Protein AF-A0A6N7B0T5-F1 (afdb_monomer)

Nearest PDB structures (foldseek):
  4tko-assembly1_B  TM=3.952E-01  e=5.473E-01  Aquifex aeolicus VF5
  5c22-assembly3_C  TM=3.853E-01  e=8.089E-01  Escherichia coli
  5c21-assembly1_B  TM=2.973E-01  e=5.707E+00  Escherichia coli

Foldseek 3Di:
DVVVVVVVVVVLVVVLVLLVLQLVVLVVVLVVVVVVVVVPNDPDPVNVVSVVSNVVSVVVSVVSVVVVVVVVVVVVVVVVVVVVVVVVVVVVVVVVLVVLVVVVPPDHDPPSVVVVVVVVVVVVVVVVVVVVVVVVVVVVVVVVVVVVVVVDDDDPADADKAADDDDDRSDDDDPPDDGIDGDHPDPPDPDDDDDDDPVCVVPDDPPDD

Structure (mmCIF, N/CA/C/O backbone):
data_AF-A0A6N7B0T5-F1
#
_entry.id   AF-A0A6N7B0T5-F1
#
loop_
_atom_site.group_PDB
_atom_site.id
_atom_site.type_symbol
_atom_site.label_atom_id
_atom_site.label_alt_id
_atom_site.label_comp_id
_atom_site.label_asym_id
_atom_site.label_entity_id
_atom_site.label_seq_id
_atom_site.pdbx_PDB_ins_code
_atom_site.Cartn_x
_atom_site.Cartn_y
_atom_site.Cartn_z
_atom_site.occupancy
_atom_site.B_iso_or_equiv
_atom_site.auth_seq_id
_atom_site.auth_comp_id
_atom_site.auth_asym_id
_atom_site.auth_atom_id
_atom_site.pdbx_PDB_model_num
ATOM 1 N N . MET A 1 1 ? -4.436 12.566 6.944 1.00 45.34 1 MET A N 1
ATOM 2 C CA . MET A 1 1 ? -3.833 11.440 7.696 1.00 45.34 1 MET A CA 1
ATOM 3 C C . MET A 1 1 ? -3.779 10.145 6.873 1.00 45.34 1 MET A C 1
ATOM 5 O O . MET A 1 1 ? -2.762 9.478 6.932 1.00 45.34 1 MET A O 1
ATOM 9 N N . GLN A 1 2 ? -4.793 9.800 6.057 1.00 36.19 2 GLN A N 1
ATOM 10 C CA . GLN A 1 2 ? -4.720 8.637 5.143 1.00 36.19 2 GLN A CA 1
ATOM 11 C C . GLN A 1 2 ? -3.816 8.841 3.904 1.00 36.19 2 GLN A C 1
ATOM 13 O O . GLN A 1 2 ? -3.281 7.868 3.384 1.00 36.19 2 GLN A O 1
ATOM 18 N N . GLU A 1 3 ? -3.593 10.083 3.459 1.00 32.06 3 GLU A N 1
ATOM 19 C CA . GLU A 1 3 ? -2.703 10.386 2.319 1.00 32.06 3 GLU A CA 1
ATOM 20 C C . GLU A 1 3 ? -1.204 10.177 2.609 1.00 32.06 3 GLU A C 1
ATOM 22 O O . GLU A 1 3 ? -0.455 9.840 1.693 1.00 32.06 3 GLU A O 1
ATOM 27 N N . ASP A 1 4 ? -0.758 10.312 3.863 1.00 36.19 4 ASP A N 1
ATOM 28 C CA . ASP A 1 4 ? 0.669 10.186 4.213 1.00 36.19 4 ASP A CA 1
ATOM 29 C C . ASP A 1 4 ? 1.146 8.728 4.259 1.00 36.19 4 ASP A C 1
ATOM 31 O O . ASP A 1 4 ? 2.251 8.415 3.817 1.00 36.19 4 ASP A O 1
ATOM 35 N N . LEU A 1 5 ? 0.297 7.805 4.721 1.00 39.44 5 LEU A N 1
ATOM 36 C CA . LEU A 1 5 ? 0.625 6.375 4.808 1.00 39.44 5 LEU A CA 1
ATOM 37 C C . LEU A 1 5 ? 0.735 5.717 3.419 1.00 39.44 5 LEU A C 1
ATOM 39 O O . LEU A 1 5 ? 1.617 4.889 3.192 1.00 39.44 5 LEU A O 1
ATOM 43 N N . ALA A 1 6 ? -0.113 6.125 2.468 1.00 38.44 6 ALA A N 1
ATOM 44 C CA . ALA A 1 6 ? -0.105 5.606 1.096 1.00 38.44 6 ALA A CA 1
ATOM 45 C C . ALA A 1 6 ? 1.101 6.103 0.277 1.00 38.44 6 ALA A C 1
ATOM 47 O O . ALA A 1 6 ? 1.656 5.353 -0.530 1.00 38.44 6 ALA A O 1
ATOM 48 N N . ARG A 1 7 ? 1.547 7.343 0.521 1.00 39.19 7 ARG A N 1
ATOM 49 C CA . ARG A 1 7 ? 2.770 7.899 -0.078 1.00 39.19 7 ARG A CA 1
ATOM 50 C C . ARG A 1 7 ? 4.036 7.289 0.516 1.00 39.19 7 ARG A C 1
ATOM 52 O O . ARG A 1 7 ? 5.008 7.101 -0.209 1.00 39.19 7 ARG A O 1
ATOM 59 N N . HIS A 1 8 ? 4.028 6.928 1.801 1.00 45.16 8 HIS A N 1
ATOM 60 C CA . HIS A 1 8 ? 5.175 6.264 2.421 1.00 45.16 8 HIS A CA 1
ATOM 61 C C . HIS A 1 8 ? 5.372 4.819 1.944 1.00 45.16 8 HIS A C 1
ATOM 63 O O . HIS A 1 8 ? 6.508 4.444 1.663 1.00 45.16 8 HIS A O 1
ATOM 69 N N . GLY A 1 9 ? 4.302 4.029 1.792 1.00 47.66 9 GLY A N 1
ATOM 70 C CA . GLY A 1 9 ? 4.405 2.634 1.334 1.00 47.66 9 GLY A CA 1
ATOM 71 C C . GLY A 1 9 ? 4.865 2.485 -0.122 1.00 47.66 9 GLY A C 1
ATOM 72 O O . GLY A 1 9 ? 5.678 1.617 -0.434 1.00 47.66 9 GLY A O 1
ATOM 73 N N . THR A 1 10 ? 4.405 3.367 -1.014 1.00 46.47 10 THR A N 1
ATOM 74 C CA . THR A 1 10 ? 4.822 3.374 -2.428 1.00 46.47 10 THR A CA 1
ATOM 75 C C . THR A 1 10 ? 6.251 3.893 -2.606 1.00 46.47 10 THR A C 1
ATOM 77 O O . THR A 1 10 ? 7.033 3.277 -3.330 1.00 46.47 10 THR A O 1
ATOM 80 N N . ASN A 1 11 ? 6.651 4.941 -1.875 1.00 49.91 11 ASN A N 1
ATOM 81 C CA . ASN A 1 11 ? 8.040 5.415 -1.886 1.00 49.91 11 ASN A CA 1
ATOM 82 C C . ASN A 1 11 ? 9.027 4.412 -1.260 1.00 49.91 11 ASN A C 1
ATOM 84 O O . ASN A 1 11 ? 10.166 4.329 -1.720 1.00 49.91 11 ASN A O 1
ATOM 88 N N . SER A 1 12 ? 8.627 3.629 -0.246 1.00 58.69 12 SER A N 1
ATOM 89 C CA . SER A 1 12 ? 9.527 2.639 0.370 1.00 58.69 12 SER A CA 1
ATOM 90 C C . SER A 1 12 ? 9.750 1.419 -0.530 1.00 58.69 12 SER A C 1
ATOM 92 O O . SER A 1 12 ? 10.875 0.932 -0.623 1.00 58.69 12 SER A O 1
ATOM 94 N N . ALA A 1 13 ? 8.717 0.951 -1.239 1.00 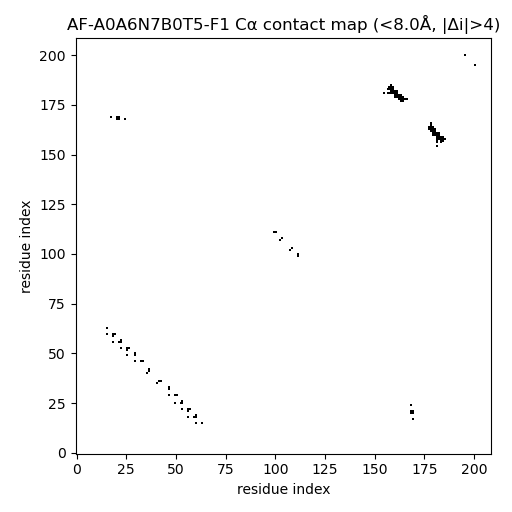58.94 13 ALA A N 1
ATOM 95 C CA . ALA A 1 13 ? 8.840 -0.162 -2.181 1.00 58.94 13 ALA A CA 1
ATOM 96 C C . ALA A 1 13 ? 9.725 0.200 -3.388 1.00 58.94 13 ALA A C 1
ATOM 98 O O . ALA A 1 13 ? 10.623 -0.564 -3.747 1.00 58.94 13 ALA A O 1
ATOM 99 N N . LEU A 1 14 ? 9.535 1.399 -3.953 1.00 59.00 14 LEU A N 1
ATOM 100 C CA . LEU A 1 14 ? 10.370 1.926 -5.037 1.00 59.00 14 LEU A CA 1
ATOM 101 C C . LEU A 1 14 ? 11.832 2.107 -4.592 1.00 59.00 14 LEU A C 1
ATOM 103 O O . LEU A 1 14 ? 12.750 1.728 -5.321 1.00 59.00 14 LEU A O 1
ATOM 107 N N . GLY A 1 15 ? 12.057 2.607 -3.371 1.00 66.75 15 GLY A N 1
ATOM 108 C CA . GLY A 1 15 ? 13.396 2.750 -2.789 1.00 66.75 15 GLY A CA 1
ATOM 109 C C . GLY A 1 15 ? 14.110 1.412 -2.570 1.00 66.75 15 GLY A C 1
ATOM 110 O O . GLY A 1 15 ? 15.276 1.259 -2.938 1.00 66.75 15 GLY A O 1
ATOM 111 N N . GLN A 1 16 ? 13.409 0.404 -2.044 1.00 71.44 16 GLN A N 1
ATOM 112 C CA . GLN A 1 16 ? 13.968 -0.935 -1.845 1.00 71.44 16 GLN A CA 1
ATOM 113 C C . GLN A 1 16 ? 14.309 -1.622 -3.173 1.00 71.44 16 GLN A C 1
ATOM 115 O O . GLN A 1 16 ? 15.364 -2.251 -3.297 1.00 71.44 16 GLN A O 1
ATOM 120 N N . GLN A 1 17 ? 13.433 -1.489 -4.171 1.00 74.56 17 GLN A N 1
ATOM 121 C CA . GLN A 1 17 ? 13.630 -2.068 -5.496 1.00 74.56 17 GLN A CA 1
ATOM 122 C C . GLN A 1 17 ? 14.826 -1.428 -6.217 1.00 74.56 17 GLN A C 1
ATOM 124 O O . GLN A 1 17 ? 15.618 -2.140 -6.837 1.00 74.56 17 GLN A O 1
ATOM 129 N N . ALA A 1 18 ? 15.002 -0.109 -6.095 1.00 71.50 18 ALA A N 1
ATOM 130 C CA . ALA A 1 18 ? 16.157 0.599 -6.643 1.00 71.50 18 ALA A CA 1
ATOM 131 C C . ALA A 1 18 ? 17.480 0.111 -6.021 1.00 71.50 18 ALA A C 1
ATOM 133 O O . ALA A 1 18 ? 18.426 -0.196 -6.750 1.00 71.50 18 ALA A O 1
ATOM 134 N N . LEU A 1 19 ? 17.534 -0.056 -4.692 1.00 73.31 19 LEU A N 1
ATOM 135 C CA . LEU A 1 19 ? 18.723 -0.591 -4.016 1.00 73.31 19 LEU A CA 1
ATOM 136 C C . LEU A 1 19 ? 19.023 -2.048 -4.399 1.00 73.31 19 LEU A C 1
ATOM 138 O O . LEU A 1 19 ? 20.186 -2.416 -4.565 1.00 73.31 19 LEU A O 1
ATOM 142 N N . GLN A 1 20 ? 17.997 -2.887 -4.560 1.00 74.69 20 GLN A N 1
ATOM 143 C CA . GLN A 1 20 ? 18.181 -4.275 -4.994 1.00 74.69 20 GLN A CA 1
ATOM 144 C C . GLN A 1 20 ? 18.708 -4.370 -6.427 1.00 74.69 20 GLN A C 1
ATOM 146 O O . GLN A 1 20 ? 19.640 -5.137 -6.668 1.00 74.69 20 GLN A O 1
ATOM 151 N N . LYS A 1 21 ? 18.170 -3.572 -7.358 1.00 76.62 21 LYS A N 1
ATOM 152 C CA . LYS A 1 21 ? 18.669 -3.512 -8.742 1.00 76.62 21 LYS A CA 1
ATOM 153 C C . LYS A 1 21 ? 20.121 -3.033 -8.796 1.00 76.62 21 LYS A C 1
ATOM 155 O O . LYS A 1 21 ? 20.931 -3.648 -9.481 1.00 76.62 21 LYS A O 1
ATOM 160 N N . SER A 1 22 ? 20.462 -2.006 -8.017 1.00 71.06 22 SER A N 1
ATOM 161 C CA . SER A 1 22 ? 21.832 -1.492 -7.887 1.00 71.06 22 SER A CA 1
ATOM 162 C C . SER A 1 22 ? 22.808 -2.574 -7.395 1.00 71.06 22 SER A C 1
ATOM 164 O O . SER A 1 22 ? 23.853 -2.807 -7.998 1.00 71.06 22 SER A O 1
ATOM 166 N N . LEU A 1 23 ? 22.432 -3.347 -6.369 1.00 73.06 23 LEU A N 1
ATOM 167 C CA . LEU A 1 23 ? 23.228 -4.485 -5.887 1.00 73.06 23 LEU A CA 1
ATOM 168 C C . LEU A 1 23 ? 23.402 -5.600 -6.918 1.00 73.06 23 LEU A C 1
ATOM 170 O O . LEU A 1 23 ? 24.450 -6.244 -6.972 1.00 73.06 23 LEU A O 1
ATOM 174 N N . GLN A 1 24 ? 22.357 -5.876 -7.689 1.00 77.12 24 GLN A N 1
ATOM 175 C CA . GLN A 1 24 ? 22.377 -6.918 -8.705 1.00 77.12 24 GLN A CA 1
ATOM 176 C C . GLN A 1 24 ? 23.301 -6.528 -9.864 1.00 77.12 24 GLN A C 1
ATOM 178 O O . GLN A 1 24 ? 24.123 -7.342 -10.282 1.00 77.12 24 GLN A O 1
ATOM 183 N N . TYR A 1 25 ? 23.228 -5.264 -10.286 1.00 75.00 25 TYR A N 1
ATOM 184 C CA . TYR A 1 25 ? 24.133 -4.656 -11.255 1.00 75.00 25 TYR A CA 1
ATOM 185 C C . TYR A 1 25 ? 25.593 -4.776 -10.803 1.00 75.00 25 TYR A C 1
ATOM 187 O O . TYR A 1 25 ? 26.378 -5.448 -11.474 1.00 75.00 25 TYR A O 1
ATOM 195 N N . TYR A 1 26 ? 25.931 -4.256 -9.614 1.00 72.62 26 TYR A N 1
ATOM 196 C CA . TYR A 1 26 ? 27.306 -4.296 -9.106 1.00 72.62 26 TYR A CA 1
ATOM 197 C C . TYR A 1 26 ? 27.843 -5.723 -8.936 1.00 72.62 26 TYR A C 1
ATOM 199 O O . TYR A 1 26 ? 29.003 -5.956 -9.250 1.00 72.62 26 TYR A O 1
ATOM 207 N N . ASN A 1 27 ? 27.038 -6.697 -8.485 1.00 74.56 27 ASN A N 1
ATOM 208 C CA . ASN A 1 27 ? 27.493 -8.097 -8.417 1.00 74.56 27 ASN A CA 1
ATOM 209 C C . ASN A 1 27 ? 27.810 -8.663 -9.814 1.00 74.56 27 ASN A C 1
ATOM 211 O O . ASN A 1 27 ? 28.820 -9.342 -9.974 1.00 74.56 27 ASN A O 1
ATOM 215 N N . SER A 1 28 ? 26.961 -8.398 -10.814 1.00 75.94 28 SER A N 1
ATOM 216 C CA . SER A 1 28 ? 27.156 -8.931 -12.171 1.00 75.94 28 SER A CA 1
ATOM 217 C C . SER A 1 28 ? 28.381 -8.331 -12.870 1.00 75.94 28 SER A C 1
ATOM 219 O O . SER A 1 28 ? 29.133 -9.043 -13.541 1.00 75.94 28 SER A O 1
ATOM 221 N N . GLU A 1 29 ? 28.622 -7.040 -12.643 1.00 74.25 29 GLU A N 1
ATOM 222 C CA . GLU A 1 29 ? 29.770 -6.301 -13.163 1.00 74.25 29 GLU A CA 1
ATOM 223 C C . GLU A 1 29 ? 31.073 -6.843 -12.554 1.00 74.25 29 GLU A C 1
ATOM 225 O O . GLU A 1 29 ? 32.062 -7.083 -13.245 1.00 74.25 29 GLU A O 1
ATOM 230 N N . LEU A 1 30 ? 31.049 -7.130 -11.251 1.00 70.44 30 LEU A N 1
ATOM 231 C CA . LEU A 1 30 ? 32.198 -7.631 -10.504 1.00 70.44 30 LEU A CA 1
ATOM 232 C C . LEU A 1 30 ? 32.541 -9.077 -10.879 1.00 70.44 30 LEU A C 1
ATOM 234 O O . LEU A 1 30 ? 33.716 -9.405 -11.041 1.00 70.44 30 LEU A O 1
ATOM 238 N N . ASP A 1 31 ? 31.535 -9.923 -11.104 1.00 78.38 31 ASP A N 1
ATOM 239 C CA . ASP A 1 31 ? 31.734 -11.273 -11.637 1.00 78.38 31 ASP A CA 1
ATOM 240 C C . ASP A 1 31 ? 32.309 -11.251 -13.059 1.00 78.38 31 ASP A C 1
ATOM 242 O O . ASP A 1 31 ? 33.161 -12.076 -13.396 1.00 78.38 31 ASP A O 1
ATOM 246 N N . SER A 1 32 ? 31.881 -10.303 -13.892 1.00 74.56 32 SER A N 1
ATOM 247 C CA . SER A 1 32 ? 32.402 -10.131 -15.254 1.00 74.56 32 SER A CA 1
ATOM 248 C C . SER A 1 32 ? 33.859 -9.656 -15.235 1.00 74.56 32 SER A C 1
ATOM 250 O O . SER A 1 32 ? 34.712 -10.222 -15.921 1.00 74.56 32 SER A O 1
ATOM 252 N N . MET A 1 33 ? 34.175 -8.689 -14.369 1.00 66.38 33 MET A N 1
ATOM 253 C CA . MET A 1 33 ? 35.527 -8.157 -14.179 1.00 66.38 33 MET A CA 1
ATOM 254 C C . MET A 1 33 ? 36.491 -9.172 -13.552 1.00 66.38 33 MET A C 1
ATOM 256 O O . MET A 1 33 ? 37.651 -9.244 -13.955 1.00 66.38 33 MET A O 1
ATOM 260 N N . ARG A 1 34 ? 36.028 -10.012 -12.615 1.00 71.19 34 ARG A N 1
ATOM 261 C CA . ARG A 1 34 ? 36.831 -11.110 -12.045 1.00 71.19 34 ARG A CA 1
ATOM 262 C C . ARG A 1 34 ? 37.187 -12.165 -13.090 1.00 71.19 34 ARG A C 1
ATOM 264 O O . ARG A 1 34 ? 38.337 -12.583 -13.151 1.00 71.19 34 ARG A O 1
ATOM 271 N N . ARG A 1 35 ? 36.243 -12.539 -13.962 1.00 71.62 35 ARG A N 1
ATOM 272 C CA . ARG A 1 35 ? 36.505 -13.484 -15.066 1.00 71.62 35 ARG A CA 1
ATOM 273 C C . ARG A 1 35 ? 37.525 -12.937 -16.065 1.00 71.62 35 ARG A C 1
ATOM 275 O O . ARG A 1 35 ? 38.367 -13.685 -16.546 1.00 71.62 35 ARG A O 1
ATOM 282 N N . LEU A 1 36 ? 37.471 -11.639 -16.368 1.00 63.44 36 LEU A N 1
ATOM 283 C CA . LEU A 1 36 ? 38.457 -10.963 -17.222 1.00 63.44 36 LEU A CA 1
ATOM 284 C C . LEU A 1 36 ? 39.849 -10.909 -16.572 1.00 63.44 36 LEU A C 1
ATOM 286 O O . LEU A 1 36 ? 40.862 -11.048 -17.257 1.00 63.44 36 LEU A O 1
ATOM 290 N N . HIS A 1 37 ? 39.899 -10.744 -15.250 1.00 62.94 37 HIS A N 1
ATOM 291 C CA . HIS A 1 37 ? 41.130 -10.735 -14.462 1.00 62.94 37 HIS A CA 1
ATOM 292 C C . HIS A 1 37 ? 41.799 -12.118 -14.388 1.00 62.94 37 HIS A C 1
ATOM 294 O O . HIS A 1 37 ? 42.998 -12.223 -14.648 1.00 62.94 37 HIS A O 1
ATOM 300 N N . GLU A 1 38 ? 41.023 -13.186 -14.172 1.00 62.12 38 GLU A N 1
ATOM 301 C CA . GLU A 1 38 ? 41.499 -14.583 -14.152 1.00 62.12 38 GLU A CA 1
ATOM 302 C C . GLU A 1 38 ? 42.188 -15.022 -15.462 1.00 62.12 38 GLU A C 1
ATOM 304 O O . GLU A 1 38 ? 43.011 -15.938 -15.449 1.00 62.12 38 GLU A O 1
ATOM 309 N N . ILE A 1 39 ? 41.914 -14.346 -16.586 1.00 64.38 39 ILE A N 1
ATOM 310 C CA . ILE A 1 39 ? 42.507 -14.621 -17.910 1.00 64.38 39 ILE A CA 1
ATOM 311 C C . ILE A 1 39 ? 43.868 -13.901 -18.105 1.00 64.38 39 ILE A C 1
ATOM 313 O O . ILE A 1 39 ? 44.523 -14.064 -19.135 1.00 64.38 39 ILE A O 1
ATOM 317 N N . GLY A 1 40 ? 44.364 -13.174 -17.095 1.00 51.53 40 GLY A N 1
ATOM 318 C CA . GLY A 1 40 ? 45.722 -12.604 -17.071 1.00 51.53 40 GLY A CA 1
ATOM 319 C C . GLY A 1 40 ? 45.796 -11.085 -16.884 1.00 51.53 40 GLY A C 1
ATOM 320 O O . GLY A 1 40 ? 46.831 -10.485 -17.181 1.00 51.53 40 GLY A O 1
ATOM 321 N N . GLY A 1 41 ? 44.720 -10.448 -16.412 1.00 56.84 41 GLY A N 1
ATOM 322 C CA . GLY A 1 41 ? 44.711 -9.025 -16.064 1.00 56.84 41 GLY A CA 1
ATOM 323 C C . GLY A 1 41 ? 45.355 -8.765 -14.698 1.00 56.84 41 GLY A C 1
ATOM 324 O O . GLY A 1 41 ? 45.245 -9.578 -13.790 1.00 56.84 41 GLY A O 1
ATOM 325 N N . ASN A 1 42 ? 46.025 -7.623 -14.517 1.00 55.53 42 ASN A N 1
ATOM 326 C CA . ASN A 1 42 ? 46.453 -7.170 -13.185 1.00 55.53 42 ASN A CA 1
ATOM 327 C C . ASN A 1 42 ? 45.256 -6.623 -12.396 1.00 55.53 42 ASN A C 1
ATOM 329 O O . ASN A 1 42 ? 44.321 -6.085 -12.984 1.00 55.53 42 ASN A O 1
ATOM 333 N N . GLU A 1 43 ? 45.290 -6.747 -11.062 1.00 56.22 43 GLU A N 1
ATOM 334 C CA . GLU A 1 43 ? 44.194 -6.315 -10.178 1.00 56.22 43 GLU A CA 1
ATOM 335 C C . GLU A 1 43 ? 44.089 -4.790 -10.260 1.00 56.22 43 GLU A C 1
ATOM 337 O O . GLU A 1 43 ? 44.917 -4.064 -9.703 1.00 56.22 43 GLU A O 1
ATOM 342 N N . SER A 1 44 ? 43.142 -4.301 -11.062 1.00 67.75 44 SER A N 1
ATOM 343 C CA . SER A 1 44 ? 43.036 -2.880 -11.362 1.00 67.75 44 SER A CA 1
ATOM 344 C C . SER A 1 44 ? 42.422 -2.133 -10.180 1.00 67.75 44 SER A C 1
ATOM 346 O O . SER A 1 44 ? 41.648 -2.663 -9.380 1.00 67.75 44 SER A O 1
ATOM 348 N N . GLN A 1 45 ? 42.765 -0.854 -10.067 1.00 70.38 45 GLN A N 1
ATOM 349 C CA . GLN A 1 45 ? 42.183 0.057 -9.083 1.00 70.38 45 GLN A CA 1
ATOM 350 C C . GLN A 1 45 ? 40.648 0.163 -9.221 1.00 70.38 45 GLN A C 1
ATOM 352 O O . GLN A 1 45 ? 39.966 0.490 -8.250 1.00 70.38 45 GLN A O 1
ATOM 357 N N . GLU A 1 46 ? 40.111 -0.187 -10.394 1.00 66.00 46 GLU A N 1
ATOM 358 C CA . GLU A 1 46 ? 38.678 -0.278 -10.688 1.00 66.00 46 GLU A CA 1
ATOM 359 C C . GLU A 1 46 ? 38.005 -1.456 -9.973 1.00 66.00 46 GLU A C 1
ATOM 361 O O . GLU A 1 46 ? 36.945 -1.256 -9.391 1.00 66.00 46 GLU A O 1
ATOM 366 N N . LEU A 1 47 ? 38.628 -2.644 -9.906 1.00 69.56 47 LEU A N 1
ATOM 367 C CA . LEU A 1 47 ? 38.091 -3.786 -9.141 1.00 69.56 47 LEU A CA 1
ATOM 368 C C . LEU A 1 47 ? 37.908 -3.429 -7.659 1.00 69.56 47 LEU A C 1
ATOM 370 O O . LEU A 1 47 ? 36.865 -3.703 -7.069 1.00 69.56 47 LEU A O 1
ATOM 374 N N . LYS A 1 48 ? 38.892 -2.730 -7.078 1.00 77.50 48 LYS A N 1
ATOM 375 C CA . LYS A 1 48 ? 38.823 -2.255 -5.686 1.00 77.50 48 LYS A CA 1
ATOM 376 C C . LYS A 1 48 ? 37.744 -1.193 -5.485 1.00 77.50 48 LYS A C 1
ATOM 378 O O . LYS A 1 48 ? 37.081 -1.199 -4.452 1.00 77.50 48 LYS A O 1
ATOM 383 N N . GLN A 1 49 ? 37.552 -0.283 -6.441 1.00 76.44 49 GLN A N 1
ATOM 384 C CA . GLN A 1 49 ? 36.454 0.687 -6.374 1.00 76.44 49 GLN A CA 1
ATOM 385 C C . GLN A 1 49 ? 35.085 0.011 -6.475 1.00 76.44 49 GLN A C 1
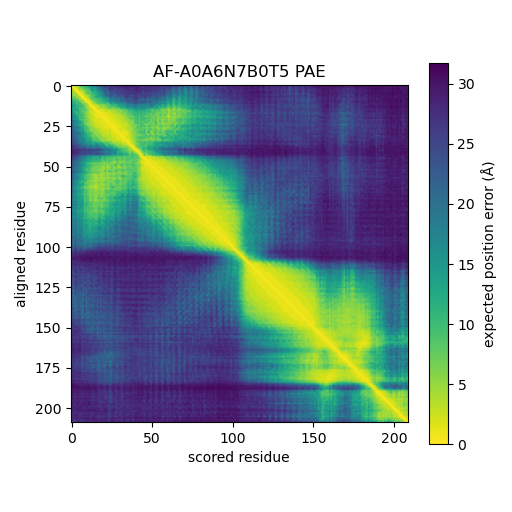ATOM 387 O O . GLN A 1 49 ? 34.179 0.377 -5.728 1.00 76.44 49 GLN A O 1
ATOM 392 N N . LEU A 1 50 ? 34.950 -0.994 -7.339 1.00 75.69 50 LEU A N 1
ATOM 393 C CA . LEU A 1 50 ? 33.708 -1.735 -7.522 1.00 75.69 50 LEU A CA 1
ATOM 394 C C . LEU A 1 50 ? 33.345 -2.550 -6.268 1.00 75.69 50 LEU A C 1
ATOM 396 O O . LEU A 1 50 ? 32.194 -2.528 -5.837 1.00 75.69 50 LEU A O 1
ATOM 400 N N . ASP A 1 51 ? 34.329 -3.180 -5.613 1.00 75.94 51 ASP A N 1
ATOM 401 C CA . ASP A 1 51 ? 34.138 -3.852 -4.316 1.00 75.94 51 ASP A CA 1
ATOM 402 C C . ASP A 1 51 ? 33.677 -2.866 -3.222 1.00 75.94 51 ASP A C 1
ATOM 404 O O . ASP A 1 51 ? 32.790 -3.185 -2.424 1.00 75.94 51 ASP A O 1
ATOM 408 N N . ILE A 1 52 ? 34.232 -1.647 -3.192 1.00 80.69 52 ILE A N 1
ATOM 409 C CA . ILE A 1 52 ? 33.822 -0.596 -2.243 1.00 80.69 52 ILE A CA 1
ATOM 410 C C . ILE A 1 52 ? 32.376 -0.154 -2.503 1.00 80.69 52 ILE A C 1
ATOM 412 O O . ILE A 1 52 ? 31.596 -0.055 -1.555 1.00 80.69 52 ILE A O 1
ATOM 416 N N . GLN A 1 53 ? 32.004 0.079 -3.765 1.00 77.75 53 GLN A N 1
ATOM 417 C CA . GLN A 1 53 ? 30.641 0.465 -4.155 1.00 77.75 53 GLN A CA 1
ATOM 418 C C . GLN A 1 53 ? 29.620 -0.635 -3.838 1.00 77.75 53 GLN A C 1
ATOM 420 O O . GLN A 1 53 ? 28.512 -0.367 -3.366 1.00 77.75 53 GLN A O 1
ATOM 425 N N . LEU A 1 54 ? 30.010 -1.894 -4.023 1.00 76.12 54 LEU A N 1
ATOM 426 C CA . LEU A 1 54 ? 29.189 -3.044 -3.677 1.00 76.12 54 LEU A CA 1
ATOM 427 C C . LEU A 1 54 ? 28.995 -3.162 -2.161 1.00 76.12 54 LEU A C 1
ATOM 429 O O . LEU A 1 54 ? 27.882 -3.406 -1.688 1.00 76.12 54 LEU A O 1
ATOM 433 N N . ALA A 1 55 ? 30.057 -2.954 -1.381 1.00 79.88 55 ALA A N 1
ATOM 434 C CA . ALA A 1 55 ? 29.983 -2.945 0.074 1.00 79.88 55 ALA A CA 1
ATOM 435 C C . ALA A 1 55 ? 29.095 -1.802 0.597 1.00 79.88 55 ALA A C 1
ATOM 437 O O . ALA A 1 55 ? 28.260 -2.040 1.474 1.00 79.88 55 ALA A O 1
ATOM 438 N N . SER A 1 56 ? 29.208 -0.590 0.043 1.00 77.12 56 SER A N 1
ATOM 439 C CA . SER A 1 56 ? 28.357 0.539 0.438 1.00 77.12 56 SER A CA 1
ATOM 440 C C . SER A 1 56 ? 26.886 0.291 0.106 1.00 77.12 56 SER A C 1
ATOM 442 O O . SER A 1 56 ? 26.039 0.461 0.983 1.00 77.12 56 SER A O 1
ATOM 444 N N . ALA A 1 57 ? 26.579 -0.220 -1.091 1.00 75.31 57 ALA A N 1
ATOM 445 C CA . ALA A 1 57 ? 25.209 -0.560 -1.484 1.00 75.31 57 ALA A CA 1
ATOM 446 C C . ALA A 1 57 ? 24.589 -1.637 -0.570 1.00 75.31 57 ALA A C 1
ATOM 448 O O . ALA A 1 57 ? 23.407 -1.573 -0.222 1.00 75.31 57 ALA A O 1
ATOM 449 N N . ARG A 1 58 ? 25.389 -2.615 -0.107 1.00 77.19 58 ARG A N 1
ATOM 450 C CA . ARG A 1 58 ? 24.934 -3.621 0.873 1.00 77.19 58 ARG A CA 1
ATOM 451 C C . ARG A 1 58 ? 24.599 -2.989 2.218 1.00 77.19 58 ARG A C 1
ATOM 453 O O . ARG A 1 58 ? 23.579 -3.339 2.811 1.00 77.19 58 ARG A O 1
ATOM 460 N N . VAL A 1 59 ? 25.445 -2.080 2.699 1.00 80.44 59 VAL A N 1
ATOM 461 C CA . VAL A 1 59 ? 25.232 -1.371 3.969 1.00 80.44 59 VAL A CA 1
ATOM 462 C C . VAL A 1 59 ? 23.980 -0.500 3.906 1.00 80.44 59 VAL A C 1
ATOM 464 O O . VAL A 1 59 ? 23.199 -0.503 4.855 1.00 80.44 59 VAL A O 1
ATOM 467 N N . GLU A 1 60 ? 23.752 0.205 2.800 1.00 76.38 60 GLU A N 1
ATOM 468 C CA . GLU A 1 60 ? 22.547 1.016 2.608 1.00 76.38 60 GLU A CA 1
ATOM 469 C C . GLU A 1 60 ? 21.276 0.163 2.590 1.00 76.38 60 GLU A C 1
ATOM 471 O O . GLU A 1 60 ? 20.304 0.509 3.262 1.00 76.38 60 GLU A O 1
ATOM 476 N N . LEU A 1 61 ? 21.296 -1.002 1.928 1.00 76.62 61 LEU A N 1
ATOM 477 C CA . LEU A 1 61 ? 20.158 -1.926 1.954 1.00 76.62 61 LEU A CA 1
ATOM 478 C C . LEU A 1 61 ? 19.877 -2.425 3.374 1.00 76.62 61 LEU A C 1
ATOM 480 O O . LEU A 1 61 ? 18.721 -2.562 3.776 1.00 76.62 61 LEU A O 1
ATOM 484 N N . LEU A 1 62 ? 20.933 -2.718 4.133 1.00 77.12 62 LEU A N 1
ATOM 485 C CA . LEU A 1 62 ? 20.807 -3.204 5.501 1.00 77.12 62 LEU A CA 1
ATOM 486 C C . LEU A 1 62 ? 20.228 -2.127 6.428 1.00 77.12 62 LEU A C 1
ATOM 488 O O . LEU A 1 62 ? 19.347 -2.428 7.229 1.00 77.12 62 LEU A O 1
ATOM 492 N N . LYS A 1 63 ? 20.676 -0.873 6.277 1.00 77.81 63 LYS A N 1
ATOM 493 C CA . LYS A 1 63 ? 20.112 0.283 6.988 1.00 77.81 63 LYS A CA 1
ATOM 494 C C . LYS A 1 63 ? 18.641 0.474 6.651 1.00 77.81 63 LYS A C 1
ATOM 496 O O . LYS A 1 63 ? 17.828 0.496 7.562 1.00 77.81 63 LYS A O 1
ATOM 501 N N . PHE A 1 64 ? 18.296 0.487 5.365 1.00 80.31 64 PHE A N 1
ATOM 502 C CA . PHE A 1 64 ? 16.910 0.623 4.924 1.00 80.31 64 PHE A CA 1
ATOM 503 C C . PHE A 1 64 ? 16.003 -0.457 5.532 1.00 80.31 64 PHE A C 1
ATOM 505 O O . PHE A 1 64 ? 14.931 -0.151 6.049 1.00 80.31 64 PHE A O 1
ATOM 512 N N . LYS A 1 65 ? 16.443 -1.724 5.525 1.00 74.38 65 LYS A N 1
ATOM 513 C CA . LYS A 1 65 ? 15.700 -2.830 6.151 1.00 74.38 65 LYS A CA 1
ATOM 514 C C . LYS A 1 65 ? 15.514 -2.628 7.654 1.00 74.38 65 LYS A C 1
ATOM 516 O O . LYS A 1 65 ? 14.418 -2.863 8.151 1.00 74.38 65 LYS A O 1
ATOM 521 N N . ASN A 1 66 ? 16.559 -2.209 8.364 1.00 79.31 66 ASN A N 1
ATOM 522 C CA . ASN A 1 66 ? 16.479 -1.949 9.800 1.00 79.31 66 ASN A CA 1
ATOM 523 C C . ASN A 1 66 ? 15.551 -0.774 10.115 1.00 79.31 66 ASN A C 1
ATOM 525 O O . ASN A 1 66 ? 14.702 -0.903 10.988 1.00 79.31 66 ASN A O 1
ATOM 529 N N . ASP A 1 67 ? 15.664 0.332 9.384 1.00 75.62 67 ASP A N 1
ATOM 530 C CA . ASP A 1 67 ? 14.814 1.508 9.576 1.00 75.62 67 ASP A CA 1
ATOM 531 C C . ASP A 1 67 ? 13.340 1.167 9.306 1.00 75.62 67 ASP A C 1
ATOM 533 O O . ASP A 1 67 ? 12.450 1.577 10.052 1.00 75.62 67 ASP A O 1
ATOM 537 N N . TYR A 1 68 ? 13.079 0.341 8.289 1.00 76.50 68 TYR A N 1
ATOM 538 C CA . TYR A 1 68 ? 11.738 -0.157 7.991 1.00 76.50 68 TYR A CA 1
ATOM 539 C C . TYR A 1 68 ? 11.194 -1.081 9.091 1.00 76.50 68 TYR A C 1
ATOM 541 O O . TYR A 1 68 ? 10.045 -0.926 9.504 1.00 76.50 68 TYR A O 1
ATOM 549 N N . LEU A 1 69 ? 12.014 -2.003 9.611 1.00 73.38 69 LEU A N 1
ATOM 550 C CA . LEU A 1 69 ? 11.640 -2.867 10.739 1.00 73.38 69 LEU A CA 1
ATOM 551 C C . LEU A 1 69 ? 11.341 -2.054 12.003 1.00 73.38 69 LEU A C 1
ATOM 553 O O . LEU A 1 69 ? 10.330 -2.302 12.649 1.00 73.38 69 LEU A O 1
ATOM 557 N N . ILE A 1 70 ? 12.150 -1.035 12.306 1.00 79.81 70 ILE A N 1
ATOM 558 C CA . ILE A 1 70 ? 11.904 -0.111 13.423 1.00 79.81 70 ILE A CA 1
ATOM 559 C C . ILE A 1 70 ? 10.571 0.625 13.233 1.00 79.81 70 ILE A C 1
ATOM 561 O O . ILE A 1 70 ? 9.812 0.790 14.188 1.00 79.81 70 ILE A O 1
ATOM 565 N N . GLY A 1 71 ? 10.254 1.044 12.004 1.00 77.88 71 GLY A N 1
ATOM 566 C CA . GLY A 1 71 ? 8.963 1.650 11.676 1.00 77.88 71 GLY A CA 1
ATOM 567 C C . GLY A 1 71 ? 7.781 0.700 11.904 1.00 77.88 71 GLY A C 1
ATOM 568 O O . GLY A 1 71 ? 6.764 1.103 12.477 1.00 77.88 71 GLY A O 1
ATOM 569 N N . ILE A 1 72 ? 7.923 -0.570 11.510 1.00 78.31 72 ILE A N 1
ATOM 570 C CA . ILE A 1 72 ? 6.924 -1.614 11.778 1.00 78.31 72 ILE A CA 1
ATOM 571 C C . ILE A 1 72 ? 6.763 -1.831 13.284 1.00 78.31 72 ILE A C 1
ATOM 573 O O . ILE A 1 72 ? 5.635 -1.782 13.767 1.00 78.31 72 ILE A O 1
ATOM 577 N N . ASP A 1 73 ? 7.852 -2.010 14.031 1.00 82.44 73 ASP A N 1
ATOM 578 C CA . ASP A 1 73 ? 7.811 -2.226 15.483 1.00 82.44 73 ASP A CA 1
ATOM 579 C C . ASP A 1 73 ? 7.156 -1.044 16.205 1.00 82.44 73 ASP A C 1
ATOM 581 O O . ASP A 1 73 ? 6.295 -1.228 17.064 1.00 82.44 73 ASP A O 1
ATOM 585 N N . SER A 1 74 ? 7.483 0.185 15.798 1.00 82.19 74 SER A N 1
ATOM 586 C CA . SER A 1 74 ? 6.839 1.387 16.329 1.00 82.19 74 SER A CA 1
ATOM 587 C C . SER A 1 74 ? 5.332 1.401 16.052 1.00 82.19 74 SER A C 1
ATOM 589 O O . SER A 1 74 ? 4.548 1.740 16.939 1.00 82.19 74 SER A O 1
ATOM 591 N N . THR A 1 75 ? 4.916 0.977 14.856 1.00 86.31 75 THR A N 1
ATOM 592 C CA . THR A 1 75 ? 3.498 0.869 14.483 1.00 86.31 75 THR A CA 1
ATOM 593 C C . THR A 1 75 ? 2.787 -0.225 15.285 1.00 86.31 75 THR A C 1
ATOM 595 O O . THR A 1 75 ? 1.655 -0.033 15.731 1.00 86.31 75 THR A O 1
ATOM 598 N N . ILE A 1 76 ? 3.443 -1.367 15.510 1.00 87.75 76 ILE A N 1
ATOM 599 C CA . ILE A 1 76 ? 2.924 -2.460 16.342 1.00 87.75 76 ILE A CA 1
ATOM 600 C C . ILE A 1 76 ? 2.704 -1.974 17.775 1.00 87.75 76 ILE A C 1
ATOM 602 O O . ILE A 1 76 ? 1.630 -2.199 18.333 1.00 87.75 76 ILE A O 1
ATOM 606 N N . GLU A 1 77 ? 3.674 -1.266 18.355 1.00 88.75 77 GLU A N 1
ATOM 607 C CA . GLU A 1 77 ? 3.555 -0.730 19.713 1.00 88.75 77 GLU A CA 1
ATOM 608 C C . GLU A 1 77 ? 2.450 0.325 19.827 1.00 88.75 77 GLU A C 1
ATOM 610 O O . GLU A 1 77 ? 1.654 0.286 20.766 1.00 88.75 77 GLU A O 1
ATOM 615 N N . GLN A 1 78 ? 2.318 1.219 18.845 1.00 87.81 78 GLN A N 1
ATOM 616 C CA . GLN A 1 78 ? 1.206 2.174 18.807 1.00 87.81 78 GLN A CA 1
ATOM 617 C C . GLN A 1 78 ? -0.152 1.465 18.763 1.00 87.81 78 GLN A C 1
ATOM 619 O O . GLN A 1 78 ? -1.038 1.779 19.558 1.00 87.81 78 GLN A O 1
ATOM 624 N N . ASN A 1 79 ? -0.300 0.455 17.903 1.00 89.56 79 ASN A N 1
ATOM 625 C CA . ASN A 1 79 ? -1.531 -0.329 17.817 1.00 89.56 79 ASN A CA 1
ATOM 626 C C . ASN A 1 79 ? -1.820 -1.090 19.116 1.00 89.56 79 ASN A C 1
ATOM 628 O O . ASN A 1 79 ? -2.973 -1.178 19.542 1.00 89.56 79 ASN A O 1
ATOM 632 N N . ARG A 1 80 ? -0.785 -1.618 19.775 1.00 91.31 80 ARG A N 1
ATOM 633 C CA . ARG A 1 80 ? -0.908 -2.288 21.072 1.00 91.31 80 ARG A CA 1
ATOM 634 C C . ARG A 1 80 ? -1.411 -1.326 22.149 1.00 91.31 80 ARG A C 1
ATOM 636 O O . ARG A 1 80 ? -2.305 -1.694 22.912 1.00 91.31 80 ARG A O 1
ATOM 643 N N . LEU A 1 81 ? -0.885 -0.102 22.193 1.00 90.44 81 LEU A N 1
AT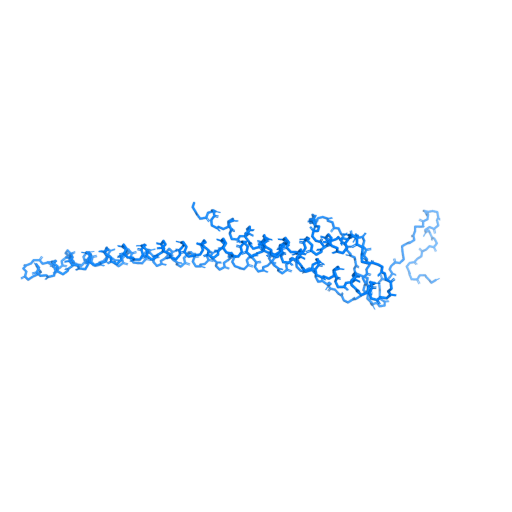OM 644 C CA . LEU A 1 81 ? -1.360 0.942 23.105 1.00 90.44 81 LEU A CA 1
ATOM 645 C C . LEU A 1 81 ? -2.825 1.302 22.829 1.00 90.44 81 LEU A C 1
ATOM 647 O O . LEU A 1 81 ? -3.625 1.334 23.763 1.00 90.44 81 LEU A O 1
ATOM 651 N N . SER A 1 82 ? -3.206 1.478 21.560 1.00 92.06 82 SER A N 1
ATOM 652 C CA . SER A 1 82 ? -4.603 1.731 21.182 1.00 92.06 82 SER A CA 1
ATOM 653 C C . SER A 1 82 ? -5.539 0.579 21.566 1.00 92.06 82 SER A C 1
ATOM 655 O O . SER A 1 82 ? -6.648 0.820 22.040 1.00 92.06 82 SER A O 1
ATOM 657 N N . LEU A 1 83 ? -5.102 -0.678 21.425 1.00 89.25 83 LEU A N 1
ATOM 658 C CA . LEU A 1 83 ? -5.871 -1.846 21.870 1.00 89.25 83 LEU A CA 1
ATOM 659 C C . LEU A 1 83 ? -6.054 -1.875 23.390 1.00 89.25 83 LEU A C 1
ATOM 661 O O . LEU A 1 83 ? -7.141 -2.201 23.864 1.00 89.25 83 LEU A O 1
ATOM 665 N N . MET A 1 84 ? -5.021 -1.519 24.159 1.00 90.94 84 MET A N 1
ATOM 666 C CA . MET A 1 84 ? -5.128 -1.420 25.618 1.00 90.94 84 MET A CA 1
ATOM 667 C C . MET A 1 84 ? -6.114 -0.328 26.044 1.00 90.94 84 MET A C 1
ATOM 669 O O . MET A 1 84 ? -6.925 -0.552 26.942 1.00 90.94 84 MET A O 1
ATOM 673 N N . GLU A 1 85 ? -6.082 0.835 25.395 1.00 89.25 85 GLU A N 1
ATOM 674 C CA . GLU A 1 85 ? -7.016 1.930 25.672 1.00 89.25 85 GLU A CA 1
ATOM 675 C C . GLU A 1 85 ? -8.464 1.544 25.335 1.00 89.25 85 GLU A C 1
ATOM 677 O O . GLU A 1 85 ? -9.388 1.802 26.117 1.00 89.25 85 GLU A O 1
ATOM 682 N N . LEU A 1 86 ? -8.664 0.848 24.213 1.00 91.06 86 LEU A N 1
ATOM 683 C CA . LEU A 1 86 ? -9.971 0.332 23.822 1.00 91.06 86 LEU A CA 1
ATOM 684 C C . LEU A 1 86 ? -10.483 -0.720 24.814 1.00 91.06 86 LEU A C 1
ATOM 686 O O . LEU A 1 86 ? -11.640 -0.656 25.224 1.00 91.06 86 LEU A O 1
ATOM 690 N N . ALA A 1 87 ? -9.624 -1.643 25.255 1.00 86.56 87 ALA A N 1
ATOM 691 C CA . ALA A 1 87 ? -9.973 -2.649 26.255 1.00 86.56 87 ALA A CA 1
ATOM 692 C C . ALA A 1 87 ? -10.381 -2.009 27.593 1.00 86.56 87 ALA A C 1
ATOM 694 O O . ALA A 1 87 ? -11.403 -2.384 28.163 1.00 86.56 87 ALA A O 1
ATOM 695 N N . ALA A 1 88 ? -9.651 -0.989 28.055 1.00 86.81 88 ALA A N 1
ATOM 696 C CA . ALA A 1 88 ? -10.002 -0.240 29.263 1.00 86.81 88 ALA A CA 1
ATOM 697 C C . ALA A 1 88 ? -11.334 0.520 29.116 1.00 86.81 88 ALA A C 1
ATOM 699 O O . ALA A 1 88 ? -12.103 0.654 30.071 1.00 86.81 88 ALA A O 1
ATOM 700 N N . THR A 1 89 ? -11.623 1.025 27.917 1.00 88.31 89 THR A N 1
ATOM 701 C CA . THR A 1 89 ? -12.896 1.691 27.611 1.00 88.31 89 THR A CA 1
ATOM 702 C C . THR A 1 89 ? -14.050 0.693 27.605 1.00 88.31 89 THR A C 1
ATOM 704 O O . THR A 1 89 ? -15.110 0.974 28.166 1.00 88.31 89 THR A O 1
ATOM 707 N N . LEU A 1 90 ? -13.827 -0.493 27.040 1.00 87.56 90 LEU A N 1
ATOM 708 C CA . LEU A 1 90 ? -14.792 -1.583 27.020 1.00 87.56 90 LEU A CA 1
ATOM 709 C C . LEU A 1 90 ? -15.082 -2.088 28.434 1.00 87.56 90 LEU A C 1
ATOM 711 O O . LEU A 1 90 ? -16.244 -2.223 28.793 1.00 87.56 90 LEU A O 1
ATOM 715 N N . GLU A 1 91 ? -14.061 -2.264 29.273 1.00 86.00 91 GLU A N 1
ATOM 716 C CA . GLU A 1 91 ? -14.230 -2.647 30.680 1.00 86.00 91 GLU A CA 1
ATOM 717 C C . GLU A 1 91 ? -15.078 -1.623 31.452 1.00 86.00 91 GLU A C 1
ATOM 719 O O . GLU A 1 91 ? -16.009 -1.993 32.170 1.00 86.00 91 GLU A O 1
ATOM 724 N N . LYS A 1 92 ? -14.828 -0.320 31.253 1.00 83.50 92 LYS A N 1
ATOM 725 C CA . LYS A 1 92 ? -15.653 0.749 31.841 1.00 83.50 92 LYS A CA 1
ATOM 726 C C . LYS A 1 92 ? -17.097 0.707 31.346 1.00 83.50 92 LYS A C 1
ATOM 728 O O . LYS A 1 92 ? -18.014 0.892 32.147 1.00 83.50 92 LYS A O 1
ATOM 733 N N . ALA A 1 93 ? -17.310 0.475 30.052 1.00 80.06 93 ALA A N 1
ATOM 734 C CA . ALA A 1 93 ? -18.646 0.340 29.482 1.00 80.06 93 ALA A CA 1
ATOM 735 C C . ALA A 1 93 ? -19.373 -0.890 30.054 1.00 80.06 93 ALA A C 1
ATOM 737 O O . ALA A 1 93 ? -20.532 -0.781 30.451 1.00 80.06 93 ALA A O 1
ATOM 738 N N . GLN A 1 94 ? -18.677 -2.021 30.187 1.00 80.25 94 GLN A N 1
ATOM 739 C CA . GLN A 1 94 ? -19.197 -3.251 30.785 1.00 80.25 94 GLN A CA 1
ATOM 740 C C . GLN A 1 94 ? -19.619 -3.023 32.244 1.00 80.25 94 GLN A C 1
ATOM 742 O O . GLN A 1 94 ? -20.745 -3.332 32.622 1.00 80.25 94 GLN A O 1
ATOM 747 N N . ALA A 1 95 ? -18.757 -2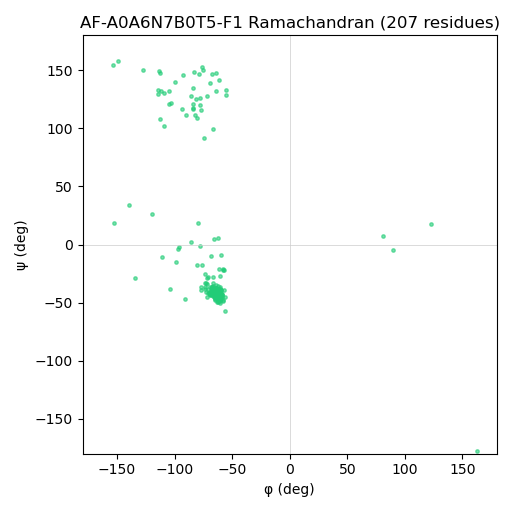.390 33.046 1.00 78.25 95 ALA A N 1
ATOM 748 C CA . ALA A 1 95 ? -19.048 -2.069 34.441 1.00 78.25 95 ALA A CA 1
ATOM 749 C C . ALA A 1 95 ? -20.237 -1.104 34.586 1.00 78.25 95 ALA A C 1
ATOM 751 O O . ALA A 1 95 ? -21.031 -1.228 35.521 1.00 78.25 95 ALA A O 1
ATOM 752 N N . ALA A 1 96 ? -20.390 -0.154 33.656 1.00 77.38 96 ALA A N 1
ATOM 753 C CA . ALA A 1 96 ? -21.558 0.717 33.611 1.00 77.38 96 ALA A CA 1
ATOM 754 C C . ALA A 1 96 ? -22.835 -0.085 33.318 1.00 77.38 96 ALA A C 1
ATOM 756 O O . ALA A 1 96 ? -23.824 0.076 34.034 1.00 77.38 96 ALA A O 1
ATOM 757 N N . VAL A 1 97 ? -22.810 -0.981 32.324 1.00 74.75 97 VAL A N 1
ATOM 758 C CA . VAL A 1 97 ? -23.935 -1.874 31.998 1.00 74.75 97 VAL A CA 1
ATOM 759 C C . VAL A 1 97 ? -24.312 -2.743 33.200 1.00 74.75 97 VAL A C 1
ATOM 761 O O . VAL A 1 97 ? -25.482 -2.753 33.579 1.00 74.75 97 VAL A O 1
ATOM 764 N N . ASP A 1 98 ? -23.343 -3.378 33.863 1.00 71.56 98 ASP A N 1
ATOM 765 C CA . ASP A 1 98 ? -23.573 -4.214 35.049 1.00 71.56 98 ASP A CA 1
ATOM 766 C C . ASP A 1 98 ? -24.167 -3.414 36.221 1.00 71.56 98 ASP A C 1
ATOM 768 O O . ASP A 1 98 ? -25.059 -3.889 36.934 1.00 71.56 98 ASP A O 1
ATOM 772 N N . ALA A 1 99 ? -23.717 -2.169 36.417 1.00 68.56 99 ALA A N 1
ATOM 773 C CA . ALA A 1 99 ? -24.270 -1.266 37.423 1.00 68.56 99 ALA A CA 1
ATOM 774 C C . ALA A 1 99 ? -25.726 -0.873 37.111 1.00 68.56 99 ALA A C 1
ATOM 776 O O . ALA A 1 99 ? -26.555 -0.812 38.025 1.00 68.56 99 ALA A O 1
ATOM 777 N N . TYR A 1 100 ? -26.068 -0.658 35.836 1.00 62.69 100 TYR A N 1
ATOM 778 C CA . TYR A 1 100 ? -27.452 -0.440 35.405 1.00 62.69 100 TYR A CA 1
ATOM 779 C C . TYR A 1 100 ? -28.310 -1.701 35.561 1.00 62.69 100 TYR A C 1
ATOM 781 O O . TYR A 1 100 ? -29.460 -1.599 35.985 1.00 62.69 100 TYR A O 1
ATOM 789 N N . GLN A 1 101 ? -27.745 -2.884 35.308 1.00 59.72 101 GLN A N 1
ATOM 790 C CA . GLN A 1 101 ? -28.409 -4.179 35.469 1.00 59.72 101 GLN A CA 1
ATOM 791 C C . GLN A 1 101 ? -28.695 -4.518 36.940 1.00 59.72 101 GLN A C 1
ATOM 793 O O . GLN A 1 101 ? -29.756 -5.044 37.250 1.00 59.72 101 GLN A O 1
ATOM 798 N N . LYS A 1 102 ? -27.815 -4.156 37.882 1.00 59.97 102 LYS A N 1
ATOM 799 C CA . LYS A 1 102 ? -28.091 -4.293 39.329 1.00 59.97 102 LYS A CA 1
ATOM 800 C C . LYS A 1 102 ? -29.116 -3.289 39.848 1.00 59.97 102 LYS A C 1
ATOM 802 O O . LYS A 1 102 ? -29.848 -3.580 40.786 1.00 59.97 102 LYS A O 1
ATOM 807 N N . ARG A 1 103 ? -29.206 -2.112 39.228 1.00 55.81 103 ARG A N 1
ATOM 808 C CA . ARG A 1 103 ? -30.243 -1.111 39.527 1.00 55.81 103 ARG A CA 1
ATOM 809 C C . ARG A 1 103 ? -31.591 -1.464 38.880 1.00 55.81 103 ARG A C 1
ATOM 811 O O . ARG A 1 103 ? -32.565 -0.730 39.053 1.00 55.81 103 ARG A O 1
ATOM 818 N N . ALA A 1 104 ? -31.639 -2.577 38.140 1.00 48.44 104 ALA A N 1
ATOM 819 C CA . ALA A 1 104 ? -32.751 -2.939 37.290 1.00 48.44 104 ALA A CA 1
ATOM 820 C C . ALA A 1 104 ? -33.946 -3.585 37.988 1.00 48.44 104 ALA A C 1
ATOM 822 O O . ALA A 1 104 ? -35.049 -3.521 37.448 1.00 48.44 104 ALA A O 1
ATOM 823 N N . GLU A 1 105 ? -33.770 -4.100 39.204 1.00 52.69 105 GLU A N 1
ATOM 824 C CA . GLU A 1 105 ? -34.830 -4.767 39.971 1.00 52.69 105 GLU A CA 1
ATOM 825 C C . GLU A 1 105 ? -35.989 -3.841 40.389 1.00 52.69 105 GLU A C 1
ATOM 827 O O . GLU A 1 105 ? -36.890 -4.285 41.095 1.00 52.69 105 GLU A O 1
ATOM 832 N N . THR A 1 106 ? -36.027 -2.562 39.975 1.00 50.56 106 THR A N 1
ATOM 833 C CA . THR A 1 106 ? -37.143 -1.681 40.367 1.00 50.56 106 THR A CA 1
ATOM 834 C C . THR A 1 106 ? -37.787 -0.811 39.268 1.00 50.56 106 THR A C 1
ATOM 836 O O . THR A 1 106 ? -38.982 -0.582 39.401 1.00 50.56 106 THR A O 1
ATOM 839 N N . VAL A 1 107 ? -37.142 -0.345 38.172 1.00 55.34 107 VAL A N 1
ATOM 840 C CA . VAL A 1 107 ? -37.816 0.576 37.182 1.00 55.34 107 VAL A CA 1
ATOM 841 C C . VAL A 1 107 ? -37.290 0.544 35.700 1.00 55.34 107 VAL A C 1
ATOM 843 O O . VAL A 1 107 ? -37.508 1.471 34.933 1.00 55.34 107 VAL A O 1
ATOM 846 N N . THR A 1 108 ? -36.569 -0.464 35.200 1.00 53.88 108 THR A N 1
ATOM 847 C CA . THR A 1 108 ? -35.485 -0.227 34.188 1.00 53.88 108 THR A CA 1
ATOM 848 C C . THR A 1 108 ? -35.556 -0.873 32.784 1.00 53.88 108 THR A C 1
ATOM 850 O O . THR A 1 108 ? -34.515 -1.049 32.159 1.00 53.88 108 THR A O 1
ATOM 853 N N . THR A 1 109 ? -36.702 -1.213 32.201 1.00 56.06 109 THR A N 1
ATOM 854 C CA . THR A 1 109 ? -36.682 -1.845 30.856 1.00 56.06 109 THR A CA 1
ATOM 855 C C . THR A 1 109 ? -36.306 -0.872 29.723 1.00 56.06 109 THR A C 1
ATOM 857 O O . THR A 1 109 ? -35.411 -1.153 28.934 1.00 56.06 109 THR A O 1
ATOM 860 N N . THR A 1 110 ? -36.866 0.340 29.686 1.00 60.41 110 THR A N 1
ATOM 861 C CA . THR A 1 110 ? -36.719 1.242 28.522 1.00 60.41 110 THR A CA 1
ATOM 862 C C . THR A 1 110 ? -35.333 1.890 28.368 1.00 60.41 110 THR A C 1
ATOM 864 O O . THR A 1 110 ? -34.885 2.143 27.251 1.00 60.41 110 THR A O 1
ATOM 867 N N . VAL A 1 111 ? -34.632 2.185 29.470 1.00 67.81 111 VAL A N 1
ATOM 868 C CA . VAL A 1 111 ? -33.307 2.845 29.423 1.00 67.81 111 VAL A CA 1
ATOM 869 C C . VAL A 1 111 ? -32.206 1.854 29.038 1.00 67.81 111 VAL A C 1
ATOM 871 O O . VAL A 1 111 ? -31.316 2.197 28.263 1.00 67.81 111 VAL A O 1
ATOM 874 N N . LEU A 1 112 ? -32.289 0.619 29.543 1.00 68.44 112 LEU A N 1
ATOM 875 C CA . LEU A 1 112 ? -31.363 -0.466 29.205 1.00 68.44 112 LEU A CA 1
ATOM 876 C C . LEU A 1 112 ? -31.501 -0.874 27.736 1.00 68.44 112 LEU A C 1
ATOM 878 O O . LEU A 1 112 ? -30.490 -1.057 27.059 1.00 68.44 112 LEU A O 1
ATOM 882 N N . ASP A 1 113 ? -32.732 -0.945 27.227 1.00 73.31 113 ASP A N 1
ATOM 883 C CA . ASP A 1 113 ? -32.986 -1.250 25.818 1.00 73.31 113 ASP A CA 1
ATOM 884 C C . ASP A 1 113 ? -32.474 -0.142 24.890 1.00 73.31 113 ASP A C 1
ATOM 886 O O . ASP A 1 113 ? -31.864 -0.440 23.865 1.00 73.31 113 ASP A O 1
ATOM 890 N N . LYS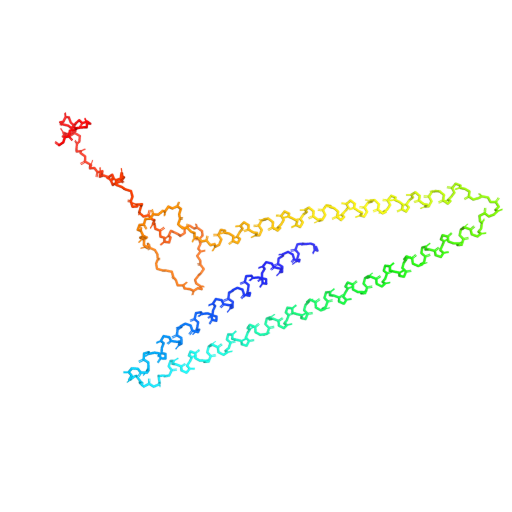 A 1 114 ? -32.619 1.134 25.279 1.00 76.00 114 LYS A N 1
ATOM 891 C CA . LYS A 1 114 ? -32.046 2.256 24.523 1.00 76.00 114 LYS A CA 1
ATOM 892 C C . LYS A 1 114 ? -30.517 2.203 24.487 1.00 76.00 114 LYS A C 1
ATOM 894 O O . LYS A 1 114 ? -29.937 2.331 23.418 1.00 76.00 114 LYS A O 1
ATOM 899 N N . LEU A 1 115 ? -29.864 1.959 25.624 1.00 80.88 115 LEU A N 1
ATOM 900 C CA . LEU A 1 115 ? -28.402 1.860 25.684 1.00 80.88 115 LEU A CA 1
ATOM 901 C C . LEU A 1 115 ? -27.874 0.703 24.818 1.00 80.88 115 LEU A C 1
ATOM 903 O O . LEU A 1 115 ? -26.884 0.859 24.104 1.00 80.88 115 LEU A O 1
ATOM 907 N N . ARG A 1 116 ? -28.547 -0.455 24.857 1.00 78.69 116 ARG A N 1
ATOM 908 C CA . ARG A 1 116 ? -28.224 -1.607 24.001 1.00 78.69 116 ARG A CA 1
ATOM 909 C C . ARG A 1 116 ? -28.390 -1.273 22.525 1.00 78.69 116 ARG A C 1
ATOM 911 O O . ARG A 1 116 ? -27.515 -1.618 21.740 1.00 78.69 116 ARG A O 1
ATOM 918 N N . PHE A 1 117 ? -29.476 -0.592 22.167 1.00 81.19 117 PHE A N 1
ATOM 919 C CA . PHE A 1 117 ? -29.726 -0.151 20.800 1.00 81.19 117 PHE A CA 1
ATOM 920 C C . PHE A 1 117 ? -28.652 0.832 20.317 1.00 81.19 117 PHE A C 1
ATOM 922 O O . PHE A 1 117 ? -28.052 0.595 19.275 1.00 81.19 117 PHE A O 1
ATOM 929 N N . ASP A 1 118 ? -28.334 1.860 21.106 1.00 81.06 118 ASP A N 1
ATOM 930 C CA . ASP A 1 118 ? -27.298 2.849 20.776 1.00 81.06 118 ASP A CA 1
ATOM 931 C C . ASP A 1 118 ? -25.916 2.180 20.612 1.00 81.06 118 ASP A C 1
ATOM 933 O O . ASP A 1 118 ? -25.162 2.500 19.692 1.00 81.06 118 ASP A O 1
ATOM 937 N N . THR A 1 119 ? -25.604 1.186 21.453 1.00 88.94 119 THR A N 1
ATOM 938 C CA . THR A 1 119 ? -24.369 0.388 21.337 1.00 88.94 119 THR A CA 1
ATOM 939 C C . THR A 1 119 ? -24.359 -0.447 20.057 1.00 88.94 119 THR A C 1
ATOM 941 O O 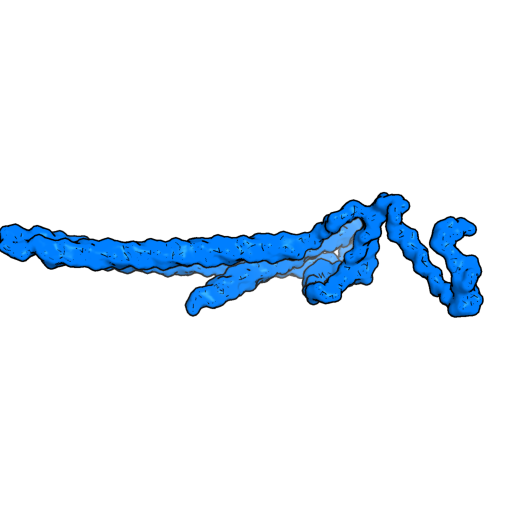. THR A 1 119 ? -23.343 -0.509 19.369 1.00 88.94 119 THR A O 1
ATOM 944 N N . LEU A 1 120 ? -25.488 -1.072 19.710 1.00 86.62 120 LEU A N 1
ATOM 945 C CA . LEU A 1 120 ? -25.618 -1.875 18.496 1.00 86.62 120 LEU A CA 1
ATOM 946 C C . LEU A 1 120 ? -25.457 -1.013 17.237 1.00 86.62 120 LEU A C 1
ATOM 948 O O . LEU A 1 120 ? -24.753 -1.412 16.315 1.00 86.62 120 LEU A O 1
ATOM 952 N N . VAL A 1 121 ? -26.058 0.181 17.227 1.00 90.12 121 VAL A N 1
ATOM 953 C CA . VAL A 1 121 ? -25.904 1.166 16.147 1.00 90.12 121 VAL A CA 1
ATOM 954 C C . VAL A 1 121 ? -24.443 1.583 16.015 1.00 90.12 121 VAL A C 1
ATOM 956 O O . VAL A 1 121 ? -23.903 1.530 14.916 1.00 90.12 121 VAL A O 1
ATOM 959 N N . SER A 1 122 ? -23.771 1.898 17.126 1.00 87.38 122 SER A N 1
ATOM 960 C CA . SER A 1 122 ? -22.351 2.265 17.108 1.00 87.38 122 SER A CA 1
ATOM 961 C C . SER A 1 122 ? -21.459 1.150 16.549 1.00 87.38 122 SER A C 1
ATOM 963 O O . SER A 1 122 ? -20.555 1.418 15.757 1.00 87.38 122 SER A O 1
ATOM 965 N N . ILE A 1 123 ? -21.724 -0.108 16.916 1.00 92.31 123 ILE A N 1
ATOM 966 C CA . ILE A 1 123 ? -21.009 -1.266 16.361 1.00 92.31 123 ILE A CA 1
ATOM 967 C C . ILE A 1 123 ? -21.266 -1.382 14.853 1.00 92.31 123 ILE A C 1
ATOM 969 O O . ILE A 1 123 ? -20.325 -1.605 14.096 1.00 92.31 123 ILE A O 1
ATOM 973 N N . TYR A 1 124 ? -22.508 -1.191 14.408 1.00 87.69 124 TYR A N 1
ATOM 974 C CA . TYR A 1 124 ? -22.877 -1.280 12.994 1.00 87.69 124 TYR A CA 1
ATOM 975 C C . TYR A 1 124 ? -22.229 -0.171 12.151 1.00 87.69 124 TYR A C 1
ATOM 977 O O . TYR A 1 124 ? -21.746 -0.413 11.046 1.00 87.69 124 TYR A O 1
ATOM 985 N N . GLU A 1 125 ? -22.163 1.051 12.684 1.00 91.19 125 GLU A N 1
ATOM 986 C CA . GLU A 1 125 ? -21.462 2.174 12.054 1.00 91.19 125 GLU A CA 1
ATOM 987 C C . GLU A 1 125 ? -19.959 1.893 11.924 1.00 91.19 125 GLU A C 1
ATOM 989 O O . GLU A 1 125 ? -19.369 2.132 10.867 1.00 91.19 125 GLU A O 1
ATOM 994 N N . GLN A 1 126 ? -19.341 1.328 12.967 1.00 93.62 126 GLN A N 1
ATOM 995 C CA . GLN A 1 126 ? -17.937 0.913 12.927 1.00 93.62 126 GLN A CA 1
ATOM 996 C C . GLN A 1 126 ? -17.706 -0.200 11.903 1.00 93.62 126 GLN A C 1
ATOM 998 O O . GLN A 1 126 ? -16.768 -0.110 11.111 1.00 93.62 126 GLN A O 1
ATOM 1003 N N . GLU A 1 127 ? -18.564 -1.222 11.876 1.00 94.69 127 GLU A N 1
ATOM 1004 C CA . GLU A 1 127 ? -18.490 -2.308 10.897 1.00 94.69 127 GLU A CA 1
ATOM 1005 C C . GLU A 1 127 ? -18.569 -1.764 9.466 1.00 94.69 127 GLU A C 1
ATOM 1007 O O . GLU A 1 127 ? -17.712 -2.080 8.639 1.00 94.69 127 GLU A O 1
ATOM 1012 N N . SER A 1 128 ? -19.537 -0.887 9.188 1.00 92.06 128 SER A N 1
ATOM 1013 C CA . SER A 1 128 ? -19.693 -0.255 7.876 1.00 92.06 128 SER A CA 1
ATOM 1014 C C . SER A 1 128 ? -18.438 0.527 7.474 1.00 92.06 128 SER A C 1
ATOM 1016 O O . SER A 1 128 ? -17.966 0.397 6.343 1.00 92.06 128 SER A O 1
ATOM 1018 N N . ALA A 1 129 ? -17.849 1.287 8.402 1.00 91.69 129 ALA A N 1
ATOM 1019 C CA . ALA A 1 129 ? -16.611 2.021 8.149 1.00 91.69 129 ALA A CA 1
ATOM 1020 C C . ALA A 1 129 ? -15.419 1.085 7.871 1.00 91.69 129 ALA A C 1
ATOM 1022 O O . ALA A 1 129 ? -14.578 1.380 7.018 1.00 91.69 129 ALA A O 1
ATOM 1023 N N . TYR A 1 130 ? -15.328 -0.058 8.558 1.00 92.06 130 TYR A N 1
ATOM 1024 C CA . TYR A 1 130 ? -14.296 -1.060 8.285 1.00 92.06 130 TYR A CA 1
ATOM 1025 C C . TYR A 1 130 ? -14.494 -1.749 6.933 1.00 92.06 130 TYR A C 1
ATOM 1027 O O . TYR A 1 130 ? -13.516 -1.947 6.213 1.00 92.06 130 TYR A O 1
ATOM 1035 N N . GLN A 1 131 ? -15.732 -2.068 6.549 1.00 90.25 131 GLN A N 1
ATOM 1036 C CA . GLN A 1 131 ? -16.035 -2.647 5.238 1.00 90.25 131 GLN A CA 1
ATOM 1037 C C . GLN A 1 131 ? -15.698 -1.691 4.088 1.00 90.25 131 GLN A C 1
ATOM 1039 O O . GLN A 1 131 ? -15.202 -2.131 3.050 1.00 90.25 131 GLN A O 1
ATOM 1044 N N . GLU A 1 132 ? -15.952 -0.392 4.260 1.00 93.12 132 GLU A N 1
ATOM 1045 C CA . GLU A 1 132 ? -15.571 0.629 3.282 1.00 93.12 132 GLU A CA 1
ATOM 1046 C C . GLU A 1 132 ? -14.047 0.719 3.155 1.00 93.12 132 GLU A C 1
ATOM 1048 O O . GLU A 1 132 ? -13.521 0.595 2.053 1.00 93.12 132 GLU A O 1
ATOM 1053 N N . ARG A 1 133 ? -13.318 0.788 4.280 1.00 92.69 133 ARG A N 1
ATOM 1054 C CA . ARG A 1 133 ? -11.843 0.750 4.279 1.00 92.69 133 ARG A CA 1
ATOM 1055 C C . ARG A 1 133 ? -11.286 -0.503 3.611 1.00 92.69 133 ARG A C 1
ATOM 1057 O O . ARG A 1 133 ? -10.279 -0.418 2.917 1.00 92.69 133 ARG A O 1
ATOM 1064 N N . MET A 1 134 ? -11.915 -1.656 3.826 1.00 91.44 134 MET A N 1
ATOM 1065 C CA . MET A 1 134 ? -11.480 -2.916 3.229 1.00 91.44 134 MET A CA 1
ATOM 1066 C C . MET A 1 134 ? -11.628 -2.897 1.704 1.00 91.44 134 MET A C 1
ATOM 1068 O O . MET A 1 134 ? -10.700 -3.305 1.010 1.00 91.44 134 MET A O 1
ATOM 1072 N N . ARG A 1 135 ? -12.743 -2.368 1.181 1.00 92.56 135 ARG A N 1
ATOM 1073 C CA . ARG A 1 135 ? -12.925 -2.150 -0.266 1.00 92.56 135 ARG A CA 1
ATOM 1074 C C . ARG A 1 135 ? -11.880 -1.189 -0.827 1.00 92.56 135 ARG A C 1
ATOM 1076 O O . ARG A 1 135 ? -11.244 -1.491 -1.828 1.00 92.56 135 ARG A O 1
ATOM 1083 N N . ASP A 1 136 ? -11.645 -0.090 -0.123 1.00 90.81 136 ASP A N 1
ATOM 1084 C CA . ASP A 1 136 ? -10.663 0.924 -0.504 1.00 90.81 136 ASP A CA 1
ATOM 1085 C C . ASP A 1 136 ? -9.237 0.353 -0.603 1.00 90.81 136 ASP A C 1
ATOM 1087 O O . ASP A 1 136 ? -8.460 0.715 -1.487 1.00 90.81 136 ASP A O 1
ATOM 1091 N N . ILE A 1 137 ? -8.876 -0.542 0.322 1.00 91.38 137 ILE A N 1
ATOM 1092 C CA . ILE A 1 137 ? -7.589 -1.246 0.320 1.00 91.38 137 ILE A CA 1
ATOM 1093 C C . ILE A 1 137 ? -7.516 -2.249 -0.836 1.00 91.38 137 ILE A C 1
ATOM 1095 O O . ILE A 1 137 ? -6.481 -2.316 -1.496 1.00 91.38 137 ILE A O 1
ATOM 1099 N N . ASP A 1 138 ? -8.585 -3.002 -1.102 1.00 91.31 138 ASP A N 1
ATOM 1100 C CA . ASP A 1 138 ? -8.635 -3.975 -2.201 1.00 91.31 138 ASP A CA 1
ATOM 1101 C C . ASP A 1 138 ? -8.458 -3.298 -3.570 1.00 91.31 138 ASP A C 1
ATOM 1103 O O . ASP A 1 138 ? -7.668 -3.750 -4.402 1.00 91.31 138 ASP A O 1
ATOM 1107 N N . ASP A 1 139 ? -9.107 -2.154 -3.786 1.00 90.31 139 ASP A N 1
ATOM 1108 C CA . ASP A 1 139 ? -8.972 -1.397 -5.032 1.00 90.31 139 ASP A CA 1
ATOM 1109 C C . ASP A 1 139 ? -7.567 -0.796 -5.193 1.00 90.31 139 ASP A C 1
ATOM 1111 O O . ASP A 1 139 ? -6.985 -0.849 -6.282 1.00 90.31 139 ASP A O 1
ATOM 1115 N N . LYS A 1 140 ? -6.957 -0.317 -4.101 1.00 87.81 140 LYS A N 1
ATOM 1116 C CA . LYS A 1 140 ? -5.547 0.114 -4.099 1.00 87.81 140 LYS A CA 1
ATOM 1117 C C . LYS A 1 140 ? -4.603 -1.046 -4.411 1.00 87.81 140 LYS A C 1
ATOM 1119 O O . LYS A 1 140 ? -3.652 -0.863 -5.167 1.00 87.81 140 LYS A O 1
ATOM 1124 N N . LEU A 1 141 ? -4.866 -2.237 -3.874 1.00 88.38 141 LEU A N 1
ATOM 1125 C CA . LEU A 1 141 ? -4.062 -3.431 -4.135 1.00 88.38 141 LEU A CA 1
ATOM 1126 C C . LEU A 1 141 ? -4.130 -3.836 -5.614 1.00 88.38 141 LEU A C 1
ATOM 1128 O O . LEU A 1 141 ? -3.098 -4.114 -6.223 1.00 88.38 141 LEU A O 1
ATOM 1132 N N . LYS A 1 142 ? -5.324 -3.810 -6.220 1.00 88.75 142 LYS A N 1
ATOM 1133 C CA . LYS A 1 142 ? -5.498 -4.055 -7.663 1.00 88.75 142 LYS A CA 1
ATOM 1134 C C . LYS A 1 142 ? -4.731 -3.042 -8.507 1.00 88.75 142 LYS A C 1
ATOM 113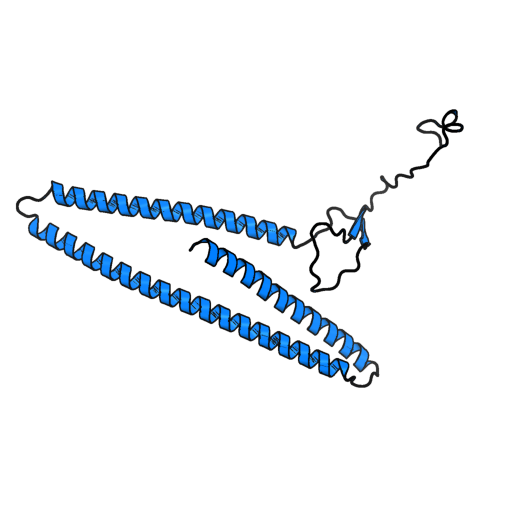6 O O . LYS A 1 142 ? -4.052 -3.445 -9.447 1.00 88.75 142 LYS A O 1
ATOM 1141 N N . ALA A 1 143 ? -4.804 -1.757 -8.159 1.00 84.44 143 ALA A N 1
ATOM 1142 C CA . ALA A 1 143 ? -4.074 -0.709 -8.867 1.00 84.44 143 ALA A CA 1
ATOM 1143 C C . ALA A 1 143 ? -2.552 -0.922 -8.792 1.00 84.44 143 ALA A C 1
ATOM 1145 O O . ALA A 1 143 ? -1.879 -0.879 -9.818 1.00 84.44 143 ALA A O 1
ATOM 1146 N N . VAL A 1 144 ? -2.017 -1.237 -7.605 1.00 86.44 144 VAL A N 1
ATOM 1147 C CA . VAL A 1 144 ? -0.588 -1.551 -7.426 1.00 86.44 144 VAL A CA 1
ATOM 1148 C C . VAL A 1 144 ? -0.180 -2.765 -8.259 1.00 86.44 144 VAL A C 1
ATOM 1150 O O . VAL A 1 144 ? 0.842 -2.713 -8.939 1.00 86.44 144 VAL A O 1
ATOM 1153 N N . ASN A 1 145 ? -0.980 -3.833 -8.259 1.00 82.00 145 ASN A N 1
ATOM 1154 C CA . ASN A 1 145 ? -0.693 -5.027 -9.056 1.00 82.00 145 ASN A CA 1
ATOM 1155 C C . ASN A 1 145 ? -0.670 -4.727 -10.562 1.00 82.00 145 ASN A C 1
ATOM 1157 O O . ASN A 1 145 ? 0.194 -5.246 -11.268 1.00 82.00 145 ASN A O 1
ATOM 1161 N N . LEU A 1 146 ? -1.572 -3.869 -11.050 1.00 81.06 146 LEU A N 1
ATOM 1162 C CA . LEU A 1 146 ? -1.566 -3.424 -12.443 1.00 81.06 146 LEU A CA 1
ATOM 1163 C C . LEU A 1 146 ? -0.290 -2.636 -12.763 1.00 81.06 146 LEU A C 1
ATOM 1165 O O . LEU A 1 146 ? 0.413 -2.989 -13.704 1.00 81.06 146 LEU A O 1
ATOM 1169 N N . THR A 1 147 ? 0.077 -1.653 -11.934 1.00 82.19 147 THR A N 1
ATOM 1170 C CA . THR A 1 147 ? 1.322 -0.887 -12.113 1.00 82.19 147 THR A CA 1
ATOM 1171 C C . THR A 1 147 ? 2.563 -1.784 -12.070 1.00 82.19 147 THR A C 1
ATOM 1173 O O . THR A 1 147 ? 3.491 -1.592 -12.850 1.00 82.19 147 THR A O 1
ATOM 1176 N N . MET A 1 148 ? 2.600 -2.791 -11.191 1.00 79.12 148 MET A N 1
ATOM 1177 C CA . MET A 1 148 ? 3.700 -3.762 -11.144 1.00 79.12 148 MET A CA 1
ATOM 1178 C C . MET A 1 148 ? 3.779 -4.615 -12.413 1.00 79.12 148 MET A C 1
ATOM 1180 O O . MET A 1 148 ? 4.879 -4.899 -12.888 1.00 79.12 148 MET A O 1
ATOM 1184 N N . SER A 1 149 ? 2.628 -5.010 -12.964 1.00 80.56 149 SER A N 1
ATOM 1185 C CA . SER A 1 149 ? 2.568 -5.722 -14.240 1.00 80.56 149 SER A CA 1
ATOM 1186 C C . SER A 1 149 ? 3.066 -4.841 -15.384 1.00 80.56 149 SER A C 1
ATOM 1188 O O . SER A 1 149 ? 3.868 -5.296 -16.189 1.00 80.56 149 SER A O 1
ATOM 1190 N N . GLU A 1 150 ? 2.640 -3.578 -15.439 1.00 81.88 150 GLU A N 1
ATOM 1191 C CA . GLU A 1 150 ? 3.058 -2.611 -16.464 1.00 81.88 150 GLU A CA 1
ATOM 1192 C C . GLU A 1 150 ? 4.545 -2.240 -16.359 1.00 81.88 150 GLU A C 1
ATOM 1194 O O . GLU A 1 150 ? 5.188 -1.955 -17.365 1.00 81.88 150 GLU A O 1
ATOM 1199 N N . ALA A 1 151 ? 5.128 -2.309 -15.158 1.00 81.06 151 ALA A N 1
ATOM 1200 C CA . ALA A 1 151 ? 6.563 -2.125 -14.950 1.00 81.06 151 ALA A CA 1
ATOM 1201 C C . ALA A 1 151 ? 7.419 -3.262 -15.546 1.00 81.06 151 ALA A C 1
ATOM 1203 O O . ALA A 1 151 ? 8.646 -3.144 -15.597 1.00 81.06 151 ALA A O 1
ATOM 1204 N N . THR A 1 152 ? 6.792 -4.359 -15.984 1.00 81.81 152 THR A N 1
ATOM 1205 C CA . THR A 1 152 ? 7.439 -5.447 -16.721 1.00 81.81 152 THR A CA 1
ATOM 1206 C C . THR A 1 152 ? 6.965 -5.421 -18.169 1.00 81.81 152 THR A C 1
ATOM 1208 O O . THR A 1 152 ? 5.872 -5.880 -18.491 1.00 81.81 152 THR A O 1
ATOM 1211 N N . VAL A 1 153 ? 7.801 -4.905 -19.067 1.00 81.00 153 VAL A N 1
ATOM 1212 C CA . VAL A 1 153 ? 7.493 -4.894 -20.500 1.00 81.00 153 VAL A CA 1
ATOM 1213 C C . VAL A 1 153 ? 7.740 -6.287 -21.075 1.00 81.00 153 VAL A C 1
ATOM 1215 O O . VAL A 1 153 ? 8.855 -6.804 -21.013 1.00 81.00 153 VAL A O 1
ATOM 1218 N N . VAL A 1 154 ? 6.694 -6.891 -21.635 1.00 86.44 154 VAL A N 1
ATOM 1219 C CA . VAL A 1 154 ? 6.751 -8.169 -22.357 1.00 86.44 154 VAL A CA 1
ATOM 1220 C C . VAL A 1 154 ? 6.439 -7.946 -23.833 1.00 86.44 154 VAL A C 1
ATOM 1222 O O . VAL A 1 154 ? 5.681 -7.040 -24.182 1.00 86.44 154 VAL A O 1
ATOM 1225 N N . ALA A 1 155 ? 7.025 -8.764 -24.707 1.00 87.25 155 ALA A N 1
ATOM 1226 C CA . ALA A 1 155 ? 6.742 -8.690 -26.135 1.00 87.25 155 ALA A CA 1
ATOM 1227 C C . ALA A 1 155 ? 5.263 -9.049 -26.402 1.00 87.25 155 ALA A C 1
ATOM 1229 O O . ALA A 1 155 ? 4.788 -10.062 -25.886 1.00 87.25 155 ALA A O 1
ATOM 1230 N N . PRO A 1 156 ? 4.524 -8.252 -27.198 1.00 86.94 156 PRO A N 1
ATOM 1231 C CA . PRO A 1 156 ? 3.116 -8.525 -27.495 1.00 86.94 156 PRO A CA 1
ATOM 1232 C C . PRO A 1 156 ? 2.920 -9.659 -28.513 1.00 86.94 156 PRO A C 1
ATOM 1234 O O . PRO A 1 156 ? 1.819 -10.189 -28.637 1.00 86.94 156 PRO A O 1
ATOM 1237 N N . THR A 1 157 ? 3.967 -10.006 -29.261 1.00 85.81 157 THR A N 1
ATOM 1238 C CA . THR A 1 157 ? 3.985 -11.055 -30.284 1.00 85.81 157 THR A CA 1
ATOM 1239 C C . THR A 1 157 ? 5.376 -11.671 -30.357 1.00 85.81 157 THR A C 1
ATOM 1241 O O . THR A 1 157 ? 6.357 -11.026 -29.980 1.00 85.81 157 THR A O 1
ATOM 1244 N N . ASP A 1 158 ? 5.458 -12.892 -30.878 1.00 87.75 158 ASP A N 1
ATOM 1245 C CA . ASP A 1 158 ? 6.724 -13.508 -31.267 1.00 87.75 158 ASP A CA 1
ATOM 1246 C C . ASP A 1 158 ? 7.328 -12.763 -32.465 1.00 87.75 158 ASP A C 1
ATOM 1248 O O . ASP A 1 158 ? 6.598 -12.244 -33.320 1.00 87.75 158 ASP A O 1
ATOM 1252 N N . GLY A 1 159 ? 8.656 -12.697 -32.521 1.00 87.12 159 GLY A N 1
ATOM 1253 C CA . GLY A 1 159 ? 9.364 -11.966 -33.559 1.00 87.12 159 GLY A CA 1
ATOM 1254 C C . GLY A 1 159 ? 10.818 -11.659 -33.223 1.00 87.12 159 GLY A C 1
ATOM 1255 O O . GLY A 1 159 ? 11.331 -11.977 -32.147 1.00 87.12 159 GLY A O 1
ATOM 1256 N N . THR A 1 160 ? 11.465 -10.951 -34.139 1.00 88.50 160 THR A N 1
ATOM 1257 C CA . THR A 1 160 ? 12.818 -10.429 -33.964 1.00 88.50 160 THR A CA 1
ATOM 1258 C C . THR A 1 160 ? 12.787 -9.073 -33.252 1.00 88.50 160 THR A C 1
ATOM 1260 O O . THR A 1 160 ? 12.096 -8.143 -33.672 1.00 88.50 160 THR A O 1
ATOM 1263 N N . VAL A 1 161 ? 13.561 -8.939 -32.171 1.00 89.44 161 VAL A N 1
ATOM 1264 C CA . VAL A 1 161 ? 13.681 -7.689 -31.404 1.00 89.44 161 VAL A CA 1
ATOM 1265 C C . VAL A 1 161 ? 14.607 -6.710 -32.126 1.00 89.44 161 VAL A C 1
ATOM 1267 O O . VAL A 1 161 ? 15.764 -7.028 -32.398 1.00 89.44 161 VAL A O 1
ATOM 1270 N N . ASN A 1 162 ? 14.123 -5.496 -32.371 1.00 86.81 162 ASN A N 1
ATOM 1271 C CA . ASN A 1 162 ? 14.903 -4.372 -32.872 1.00 86.81 162 ASN A CA 1
ATOM 1272 C C . ASN A 1 162 ? 15.008 -3.288 -31.786 1.00 86.81 162 ASN A C 1
ATOM 1274 O O . ASN A 1 162 ? 14.025 -2.619 -31.462 1.00 86.81 162 ASN A O 1
ATOM 1278 N N . ILE A 1 163 ? 16.197 -3.134 -31.204 1.00 87.06 163 ILE A N 1
ATOM 1279 C CA . ILE A 1 163 ? 16.459 -2.182 -30.116 1.00 87.06 163 ILE A CA 1
ATOM 1280 C C . ILE A 1 163 ? 16.687 -0.789 -30.715 1.00 87.06 163 ILE A C 1
ATOM 1282 O O . ILE A 1 163 ? 17.533 -0.621 -31.590 1.00 87.06 163 ILE A O 1
ATOM 1286 N N . ILE A 1 164 ? 15.923 0.200 -30.245 1.00 85.88 164 ILE A N 1
ATOM 1287 C CA . ILE A 1 164 ? 15.948 1.584 -30.748 1.00 85.88 164 ILE A CA 1
ATOM 1288 C C . ILE A 1 164 ? 16.690 2.498 -29.769 1.00 85.88 164 ILE A C 1
ATOM 1290 O O . ILE A 1 164 ? 17.443 3.372 -30.198 1.00 85.88 164 ILE A O 1
ATOM 1294 N N . ALA A 1 165 ? 16.501 2.281 -28.466 1.00 82.56 165 ALA A N 1
ATOM 1295 C CA . ALA A 1 165 ? 17.190 3.012 -27.412 1.00 82.56 165 ALA A CA 1
ATOM 1296 C C . ALA A 1 165 ? 18.116 2.076 -26.631 1.00 82.56 165 ALA A C 1
ATOM 1298 O O . ALA A 1 165 ? 17.696 1.015 -26.165 1.00 82.56 165 ALA A O 1
ATOM 1299 N N . ASP A 1 166 ? 19.369 2.495 -26.472 1.00 80.38 166 ASP A N 1
ATOM 1300 C CA . ASP A 1 166 ? 20.314 1.853 -25.564 1.00 80.38 166 ASP A CA 1
ATOM 1301 C C . ASP A 1 166 ? 20.028 2.363 -24.148 1.00 80.38 166 ASP A C 1
ATOM 1303 O O . ASP A 1 166 ? 20.215 3.547 -23.868 1.00 80.38 166 ASP A O 1
ATOM 1307 N N . ILE A 1 167 ? 19.475 1.494 -23.301 1.00 86.06 167 ILE A N 1
ATOM 1308 C CA . ILE A 1 167 ? 19.040 1.839 -21.945 1.00 86.06 167 ILE A CA 1
ATOM 1309 C C . ILE A 1 167 ? 19.927 1.145 -20.916 1.00 86.06 167 ILE A C 1
ATOM 1311 O O . ILE A 1 167 ? 20.156 -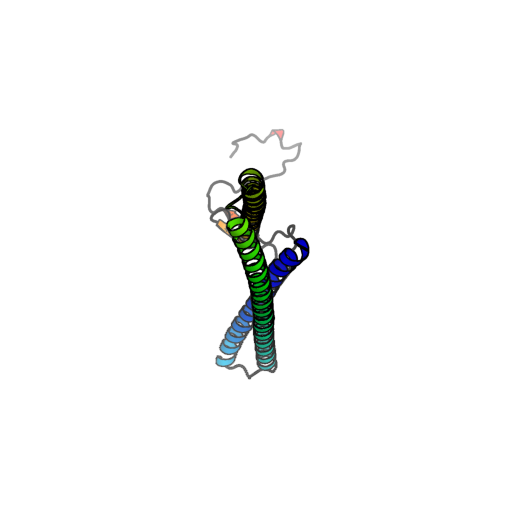0.066 -20.982 1.00 86.06 167 ILE A O 1
ATOM 1315 N N . ALA A 1 168 ? 20.398 1.899 -19.926 1.00 82.38 168 ALA A N 1
ATOM 1316 C CA . ALA A 1 168 ? 21.245 1.355 -18.873 1.00 82.38 168 ALA A CA 1
ATOM 1317 C C . ALA A 1 168 ? 20.422 0.903 -17.649 1.00 82.38 168 ALA A C 1
ATOM 1319 O O . ALA A 1 168 ? 19.427 1.536 -17.276 1.00 82.38 168 ALA A O 1
ATOM 1320 N N . PRO A 1 169 ? 20.832 -0.165 -16.940 1.00 80.88 169 PRO A N 1
ATOM 1321 C CA . PRO A 1 169 ? 20.235 -0.512 -15.656 1.00 80.88 169 PRO A CA 1
ATOM 1322 C C . PRO A 1 169 ? 20.300 0.658 -14.662 1.00 80.88 169 PRO A C 1
ATOM 1324 O O . PRO A 1 169 ? 21.362 1.216 -14.406 1.00 80.88 169 PRO A O 1
ATOM 1327 N N . GLY A 1 170 ? 19.158 1.008 -14.066 1.00 82.75 170 GLY A N 1
ATOM 1328 C CA . GLY A 1 170 ? 19.053 2.125 -13.116 1.00 82.75 170 GLY A CA 1
ATOM 1329 C C . GLY A 1 170 ? 18.729 3.476 -13.759 1.00 82.75 170 GLY A C 1
ATOM 1330 O O . GLY A 1 170 ? 18.476 4.439 -13.037 1.00 82.75 170 GLY A O 1
ATOM 1331 N N . GLU A 1 171 ? 18.673 3.540 -15.087 1.00 80.38 171 GLU A N 1
ATOM 1332 C CA . GLU A 1 171 ? 18.189 4.706 -15.813 1.00 80.38 171 GLU A CA 1
ATOM 1333 C C . GLU A 1 171 ? 16.674 4.890 -15.621 1.00 80.38 171 GLU A C 1
ATOM 1335 O O . GLU A 1 171 ? 15.899 3.929 -15.605 1.00 80.38 171 GLU A O 1
ATOM 1340 N N . VAL A 1 172 ? 16.247 6.143 -15.443 1.00 82.62 172 VAL A N 1
ATOM 1341 C CA . VAL A 1 172 ? 14.830 6.507 -15.322 1.00 82.62 172 VAL A CA 1
ATOM 1342 C C . VAL A 1 172 ? 14.315 6.891 -16.700 1.00 82.62 172 VAL A C 1
ATOM 1344 O O . VAL A 1 172 ? 14.758 7.881 -17.279 1.00 82.62 172 VAL A O 1
ATOM 1347 N N . LEU A 1 173 ? 13.351 6.124 -17.203 1.00 81.38 173 LEU A N 1
ATOM 1348 C CA . LEU A 1 173 ? 12.742 6.349 -18.508 1.00 81.38 173 LEU A CA 1
ATOM 1349 C C . LEU A 1 173 ? 11.405 7.075 -18.360 1.00 81.38 173 LEU A C 1
ATOM 1351 O O . LEU A 1 173 ? 10.609 6.779 -17.470 1.00 81.38 173 LEU A O 1
ATOM 1355 N N . ASN A 1 174 ? 11.152 8.019 -19.265 1.00 77.94 174 ASN A N 1
ATOM 1356 C CA . ASN A 1 174 ? 9.841 8.644 -19.401 1.00 77.94 174 ASN A CA 1
ATOM 1357 C C . ASN A 1 174 ? 8.931 7.757 -20.264 1.00 77.94 174 ASN A C 1
ATOM 1359 O O . ASN A 1 174 ? 9.400 7.144 -21.220 1.00 77.94 174 ASN A O 1
ATOM 1363 N N . ASN A 1 175 ? 7.620 7.773 -20.003 1.00 75.81 175 ASN A N 1
ATOM 1364 C CA . ASN A 1 175 ? 6.623 6.931 -20.692 1.00 75.81 175 ASN A CA 1
ATOM 1365 C C . ASN A 1 175 ? 6.531 7.140 -22.221 1.00 75.81 175 ASN A C 1
ATOM 1367 O O . ASN A 1 175 ? 5.826 6.397 -22.895 1.00 75.81 175 ASN A O 1
ATOM 1371 N N . SER A 1 176 ? 7.199 8.157 -22.768 1.00 79.06 176 SER A N 1
ATOM 1372 C CA . SER A 1 176 ? 7.203 8.487 -24.200 1.00 79.06 176 SER A CA 1
ATOM 1373 C C . SER A 1 176 ? 8.411 7.929 -24.959 1.00 79.06 176 SER A C 1
ATOM 1375 O O . SER A 1 176 ? 8.514 8.151 -26.163 1.00 79.06 176 SER A O 1
ATOM 1377 N N . VAL A 1 177 ? 9.361 7.289 -24.270 1.00 82.31 177 VAL A N 1
ATOM 1378 C CA . VAL A 1 177 ? 10.579 6.762 -24.895 1.00 82.31 177 VAL A CA 1
ATOM 1379 C C . VAL A 1 177 ? 10.287 5.385 -25.477 1.00 82.31 177 VAL A C 1
ATOM 1381 O O . VAL A 1 177 ? 9.976 4.443 -24.751 1.00 82.31 177 VAL A O 1
ATOM 1384 N N . GLU A 1 178 ? 10.405 5.267 -26.795 1.00 84.69 178 GLU A N 1
ATOM 1385 C CA . GLU A 1 178 ? 10.346 3.981 -27.481 1.00 84.69 178 GLU A CA 1
ATOM 1386 C C . GLU A 1 178 ? 11.682 3.248 -27.307 1.00 84.69 178 GLU A C 1
ATOM 1388 O O . GLU A 1 178 ? 12.729 3.727 -27.742 1.00 84.69 178 GLU A O 1
ATOM 1393 N N . VAL A 1 179 ? 11.652 2.099 -26.626 1.00 87.50 179 VAL A N 1
ATOM 1394 C CA . VAL A 1 179 ? 12.867 1.343 -26.271 1.00 87.50 179 VAL A CA 1
ATOM 1395 C C . VAL A 1 179 ? 13.227 0.324 -27.350 1.00 87.50 179 VAL A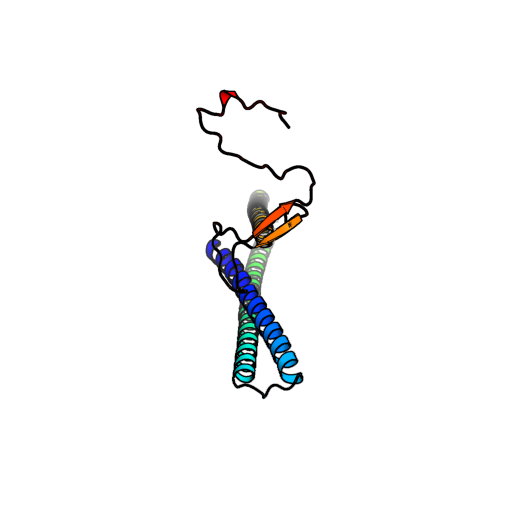 C 1
ATOM 1397 O O . VAL A 1 179 ? 14.380 0.223 -27.769 1.00 87.50 179 VAL A O 1
ATOM 1400 N N . ALA A 1 180 ? 12.237 -0.436 -27.814 1.00 87.88 180 ALA A N 1
ATOM 1401 C CA . ALA A 1 180 ? 12.418 -1.487 -28.801 1.00 87.88 180 ALA A CA 1
ATOM 1402 C C . ALA A 1 180 ? 11.125 -1.725 -29.586 1.00 87.88 180 ALA A C 1
ATOM 1404 O O . ALA A 1 180 ? 10.024 -1.512 -29.079 1.00 87.88 180 ALA A O 1
ATOM 1405 N N . THR A 1 181 ? 11.281 -2.229 -30.805 1.00 89.94 181 THR A N 1
ATOM 1406 C CA . THR A 1 181 ? 10.196 -2.735 -31.651 1.00 89.94 181 THR A CA 1
ATOM 1407 C C . THR A 1 181 ? 10.344 -4.240 -31.826 1.00 89.94 181 THR A C 1
ATOM 1409 O O . THR A 1 181 ? 11.455 -4.766 -31.843 1.00 89.94 181 THR A O 1
ATOM 1412 N N . ILE A 1 182 ? 9.220 -4.944 -31.950 1.00 88.69 182 ILE A N 1
ATOM 1413 C CA . ILE A 1 182 ? 9.205 -6.365 -32.304 1.00 88.69 182 ILE A CA 1
ATOM 1414 C C . ILE A 1 182 ? 8.764 -6.472 -33.757 1.00 88.69 182 ILE A C 1
ATOM 1416 O O . ILE A 1 182 ? 7.671 -6.024 -34.100 1.00 88.69 182 ILE A O 1
ATOM 1420 N N . VAL A 1 183 ? 9.615 -7.051 -34.601 1.00 86.25 183 VAL A N 1
ATOM 1421 C CA . VAL A 1 183 ? 9.287 -7.383 -35.989 1.00 86.25 183 VAL A CA 1
ATOM 1422 C C . VAL A 1 183 ? 8.726 -8.805 -35.995 1.00 86.25 183 VAL A C 1
ATOM 1424 O O . VAL A 1 183 ? 9.485 -9.725 -35.698 1.00 86.25 183 VAL A O 1
ATOM 1427 N N . PRO A 1 184 ? 7.432 -9.018 -36.285 1.00 86.25 184 PRO A N 1
ATOM 1428 C CA . PRO A 1 184 ? 6.830 -10.346 -36.219 1.00 86.25 184 PRO A CA 1
ATOM 1429 C C . PRO A 1 184 ? 7.482 -11.325 -37.203 1.00 86.25 184 PRO A C 1
ATOM 1431 O O . PRO A 1 184 ? 7.731 -10.965 -38.352 1.00 86.25 184 PRO A O 1
ATOM 1434 N N . ASP A 1 185 ? 7.662 -12.584 -36.795 1.00 77.38 185 ASP A N 1
ATOM 1435 C CA . ASP A 1 185 ? 8.236 -13.648 -37.646 1.00 77.38 185 ASP A CA 1
ATOM 1436 C C . ASP A 1 185 ? 7.215 -14.241 -38.646 1.00 77.38 185 ASP A C 1
ATOM 1438 O O . ASP A 1 185 ? 7.379 -15.340 -39.175 1.00 77.38 185 ASP A O 1
ATOM 1442 N N . THR A 1 186 ? 6.116 -13.534 -38.907 1.00 73.56 186 THR A N 1
ATOM 1443 C CA . THR A 1 186 ? 5.088 -13.963 -39.861 1.00 73.56 186 THR A CA 1
ATOM 1444 C C . THR A 1 186 ? 5.470 -13.575 -41.290 1.00 73.56 186 THR A C 1
ATOM 1446 O O . THR A 1 186 ? 5.786 -12.414 -41.544 1.00 73.56 186 THR A O 1
ATOM 1449 N N . ASP A 1 187 ? 5.313 -14.497 -42.245 1.00 59.94 187 ASP A N 1
ATOM 1450 C CA . ASP A 1 187 ? 5.574 -14.307 -43.689 1.00 59.94 187 ASP A CA 1
ATOM 1451 C C . ASP A 1 187 ? 4.689 -13.241 -44.387 1.00 59.94 187 ASP A C 1
ATOM 1453 O O . ASP A 1 187 ? 4.717 -13.107 -45.612 1.00 59.94 187 ASP A O 1
ATOM 1457 N N . THR A 1 188 ? 3.857 -12.492 -43.656 1.00 58.59 188 THR A N 1
ATOM 1458 C CA . THR A 1 188 ? 2.715 -11.777 -44.245 1.00 58.59 188 THR A CA 1
ATOM 1459 C C . THR A 1 188 ? 2.779 -10.253 -44.302 1.00 58.59 188 THR A C 1
ATOM 1461 O O . THR A 1 188 ? 1.943 -9.699 -45.007 1.00 58.59 188 THR A O 1
ATOM 1464 N N . GLU A 1 189 ? 3.709 -9.532 -43.661 1.00 62.78 189 GLU A N 1
ATOM 1465 C CA . GLU A 1 189 ? 3.563 -8.056 -43.584 1.00 62.78 189 GLU A CA 1
ATOM 1466 C C . GLU A 1 189 ? 4.837 -7.208 -43.757 1.00 62.78 189 GLU A C 1
ATOM 1468 O O . GLU A 1 189 ? 4.921 -6.088 -43.255 1.00 62.78 189 GLU A O 1
ATOM 1473 N N . PHE A 1 190 ? 5.798 -7.635 -44.583 1.00 61.62 190 PHE A N 1
ATOM 1474 C CA . PHE A 1 190 ? 6.740 -6.662 -45.154 1.00 61.62 190 PHE A CA 1
ATOM 1475 C C . PHE A 1 190 ? 6.041 -5.855 -46.251 1.00 61.62 190 PHE A C 1
ATOM 1477 O O . PHE A 1 190 ? 5.997 -6.240 -47.420 1.00 61.62 190 PHE A O 1
ATOM 1484 N N . LYS A 1 191 ? 5.463 -4.713 -45.874 1.00 68.56 191 LYS A N 1
ATOM 1485 C CA . LYS A 1 191 ? 4.872 -3.777 -46.831 1.00 68.56 191 LYS A CA 1
ATOM 1486 C C . LYS A 1 191 ? 5.959 -2.893 -47.429 1.00 68.56 191 LYS A C 1
ATOM 1488 O O . LYS A 1 191 ? 6.489 -2.012 -46.756 1.00 68.56 191 LYS A O 1
ATOM 1493 N N . ILE A 1 192 ? 6.235 -3.072 -48.716 1.00 69.62 192 ILE A N 1
ATOM 1494 C CA . ILE A 1 192 ? 7.060 -2.121 -49.458 1.00 69.62 192 ILE A CA 1
ATOM 1495 C C . ILE A 1 192 ? 6.166 -0.976 -49.937 1.00 69.62 192 ILE A C 1
ATOM 1497 O O . ILE A 1 192 ? 5.175 -1.191 -50.637 1.00 69.62 192 ILE A O 1
ATOM 1501 N N . VAL A 1 193 ? 6.497 0.246 -49.525 1.00 74.62 193 VAL A N 1
ATOM 1502 C CA . VAL A 1 193 ? 5.838 1.473 -49.981 1.00 74.62 193 VAL A CA 1
ATOM 1503 C C . VAL A 1 193 ? 6.760 2.138 -50.995 1.00 74.62 193 VAL A C 1
ATOM 1505 O O . VAL A 1 193 ? 7.905 2.442 -50.676 1.00 74.62 193 VAL A O 1
ATOM 1508 N N . PHE A 1 194 ? 6.267 2.346 -52.214 1.00 75.56 194 PHE A N 1
ATOM 1509 C CA . PHE A 1 194 ? 6.986 3.071 -53.257 1.00 75.56 194 PHE A CA 1
ATOM 1510 C C . PHE A 1 194 ? 6.234 4.354 -53.587 1.00 75.56 194 PHE A C 1
ATOM 1512 O O . PHE A 1 194 ? 5.025 4.322 -53.830 1.00 75.56 194 PHE A O 1
ATOM 1519 N N . ASP A 1 195 ? 6.961 5.462 -53.652 1.00 79.00 195 ASP A N 1
ATOM 1520 C CA . ASP A 1 195 ? 6.418 6.730 -54.119 1.00 79.00 195 ASP A CA 1
ATOM 1521 C C . ASP A 1 195 ? 6.476 6.780 -55.648 1.00 79.00 195 ASP A C 1
ATOM 1523 O O . ASP A 1 195 ? 7.548 6.736 -56.255 1.00 79.00 195 ASP A O 1
ATOM 1527 N N . VAL A 1 196 ? 5.308 6.865 -56.288 1.00 80.88 196 VAL A N 1
ATOM 1528 C CA . VAL A 1 196 ? 5.184 6.966 -57.747 1.00 80.88 196 VAL A CA 1
ATOM 1529 C C . VAL A 1 196 ? 4.827 8.399 -58.117 1.00 80.88 196 VAL A C 1
ATOM 1531 O O . VAL A 1 196 ? 3.912 8.994 -57.548 1.00 80.88 196 VAL A O 1
ATOM 1534 N N . SER A 1 197 ? 5.536 8.964 -59.095 1.00 84.00 197 SER A N 1
ATOM 1535 C CA . SER A 1 197 ? 5.241 10.311 -59.577 1.00 84.00 197 SER A CA 1
ATOM 1536 C C . SER A 1 197 ? 3.842 10.370 -60.212 1.00 84.00 197 SER A C 1
ATOM 1538 O O . SER A 1 197 ? 3.400 9.424 -60.867 1.00 84.00 197 SER A O 1
ATOM 1540 N N . ASN A 1 198 ? 3.154 11.512 -60.104 1.00 80.56 198 ASN A N 1
ATOM 1541 C CA . ASN A 1 198 ? 1.840 11.706 -60.740 1.00 80.56 198 ASN A CA 1
ATOM 1542 C C . ASN A 1 198 ? 1.855 11.483 -62.263 1.00 80.56 198 ASN A C 1
ATOM 1544 O O . ASN A 1 198 ? 0.810 11.237 -62.859 1.00 80.56 198 ASN A O 1
ATOM 1548 N N . LYS A 1 199 ? 3.022 11.585 -62.908 1.00 83.75 199 LYS A N 1
ATOM 1549 C CA . LYS A 1 199 ? 3.178 11.305 -64.338 1.00 83.75 199 LYS A CA 1
ATOM 1550 C C . LYS A 1 199 ? 3.123 9.800 -64.625 1.00 83.75 199 LYS A C 1
ATOM 1552 O O . LYS A 1 199 ? 2.543 9.390 -65.628 1.00 83.75 199 LYS A O 1
ATOM 1557 N N . ASP A 1 200 ? 3.673 8.996 -63.723 1.00 81.19 200 ASP A N 1
ATOM 1558 C CA . ASP A 1 200 ? 3.894 7.562 -63.921 1.00 81.19 200 ASP A CA 1
ATOM 1559 C C . ASP A 1 200 ? 2.801 6.699 -63.261 1.00 81.19 200 ASP A C 1
ATOM 1561 O O . ASP A 1 200 ? 2.623 5.538 -63.626 1.00 81.19 200 ASP A O 1
ATOM 1565 N N . ILE A 1 201 ? 1.988 7.277 -62.363 1.00 83.12 201 ILE A N 1
ATOM 1566 C CA . ILE A 1 201 ? 0.892 6.576 -61.666 1.00 83.12 201 ILE A CA 1
ATOM 1567 C C . ILE A 1 201 ? -0.172 6.019 -62.622 1.00 83.12 201 ILE A C 1
ATOM 1569 O O . ILE A 1 201 ? -0.806 5.009 -62.331 1.00 83.12 201 ILE A O 1
ATOM 1573 N N . SER A 1 202 ? -0.338 6.639 -63.795 1.00 80.06 202 SER A N 1
ATOM 1574 C CA . SER A 1 202 ? -1.285 6.184 -64.822 1.00 80.06 202 SER A CA 1
ATOM 1575 C C . SER A 1 202 ? -0.983 4.771 -65.348 1.00 80.06 202 SER A C 1
ATOM 1577 O O . SER A 1 202 ? -1.883 4.109 -65.869 1.00 80.06 202 SER A O 1
ATOM 1579 N N . GLY A 1 203 ? 0.261 4.300 -65.188 1.00 79.38 203 GLY A N 1
ATOM 1580 C CA . GLY A 1 203 ? 0.722 2.982 -65.620 1.00 79.38 203 GLY A CA 1
ATOM 1581 C C . GLY A 1 203 ? 0.716 1.893 -64.542 1.00 79.38 203 GLY A C 1
ATOM 1582 O O . GLY A 1 203 ? 1.063 0.759 -64.865 1.00 79.38 203 GLY A O 1
ATOM 1583 N N . VAL A 1 204 ? 0.340 2.203 -63.294 1.00 80.88 204 VAL A N 1
ATOM 1584 C CA . VAL A 1 204 ? 0.406 1.264 -62.158 1.00 80.88 204 VAL A CA 1
ATOM 1585 C C . VAL A 1 204 ? -0.997 0.830 -61.733 1.00 80.88 204 VAL A C 1
ATOM 1587 O O . VAL A 1 204 ? -1.876 1.666 -61.521 1.00 80.88 204 VAL A O 1
ATOM 1590 N N . LYS A 1 205 ? -1.222 -0.483 -61.588 1.00 83.38 205 LYS A N 1
ATOM 1591 C CA . LYS A 1 205 ? -2.500 -1.055 -61.124 1.00 83.38 205 LYS A CA 1
ATOM 1592 C C . LYS A 1 205 ? -2.313 -2.021 -59.947 1.00 83.38 205 LYS A C 1
ATOM 1594 O O . LYS A 1 205 ? -1.289 -2.699 -59.877 1.00 83.38 205 LYS A O 1
ATOM 1599 N N . PRO A 1 206 ? -3.308 -2.147 -59.047 1.00 80.12 206 PRO A N 1
ATOM 1600 C CA . PRO A 1 206 ? -3.287 -3.170 -58.002 1.00 80.12 206 PRO A CA 1
ATOM 1601 C C . PRO A 1 206 ? -3.128 -4.580 -58.592 1.00 80.12 206 PRO A C 1
ATOM 1603 O O . PRO A 1 206 ? -3.830 -4.930 -59.540 1.00 80.12 206 PRO A O 1
ATOM 1606 N N . GLY A 1 207 ? -2.222 -5.384 -58.026 1.00 78.00 207 GLY A N 1
ATOM 1607 C CA . GLY A 1 207 ? -1.958 -6.762 -58.468 1.00 78.00 207 GLY A CA 1
ATOM 1608 C C . GLY A 1 207 ? -1.036 -6.896 -59.686 1.00 78.00 207 GLY A C 1
ATOM 1609 O O . GLY A 1 207 ? -0.890 -7.993 -60.217 1.00 78.00 207 GLY A O 1
ATOM 1610 N N . GLN A 1 208 ? -0.430 -5.800 -60.143 1.00 77.00 208 GLN A N 1
ATOM 1611 C CA . GLN A 1 208 ? 0.615 -5.827 -61.162 1.00 77.00 208 GLN A CA 1
ATOM 1612 C C . GLN A 1 208 ? 1.908 -6.399 -60.561 1.00 77.00 208 GLN A C 1
ATOM 1614 O O . GLN A 1 208 ? 2.334 -5.946 -59.499 1.00 77.00 208 GLN A O 1
ATOM 1619 N N . VAL A 1 209 ? 2.473 -7.415 -61.223 1.00 62.66 209 VAL A N 1
ATOM 1620 C CA . VAL A 1 209 ? 3.708 -8.117 -60.820 1.00 62.66 209 VAL A CA 1
ATOM 1621 C C . VAL A 1 209 ? 4.923 -7.467 -61.464 1.00 62.66 209 VAL A C 1
ATOM 1623 O O . VAL A 1 209 ? 4.808 -7.105 -62.660 1.00 62.66 209 VAL A O 1
#

Mean predicted aligned error: 19.25 Å

Secondary structure (DSSP, 8-state):
-HHHHHHHHHHHHHHHHHHHHHHHHHHHHHHHHHHHHHTT----HHHHHHHHHHHHHHHHHHHHHHHHHHHHHHHHHHHHHHHHHHHHHHHHHHHHHHHHHHGGGTT-HHHHHHHHHHHHHHHHHHHHHHHHHHHHHHHHHHHHHHHHHHTS---SSSEEEEE-S---TTPPPPTT---EEEEE--TT---------TTTGGG--TT--

Radius of gyration: 33.29 Å; Cα contacts (8 Å, |Δi|>4): 68; chains: 1; bounding box: 84×26×106 Å

pLDDT: mean 76.26, std 13.03, range [32.06, 94.69]

Solvent-accessible surface area (backbone atoms only — not comparable to full-atom values): 12513 Å² total; per-residue (Å²): 119,74,68,60,58,58,53,50,55,54,53,49,53,54,51,52,50,52,50,51,51,52,48,52,50,47,52,55,53,50,55,53,51,50,57,54,32,77,77,74,48,76,93,46,75,62,60,58,50,50,54,51,54,44,51,49,49,51,52,53,49,51,49,52,54,50,55,48,49,51,53,49,51,53,51,51,52,52,52,51,53,53,50,53,54,50,50,54,49,48,52,52,51,50,53,50,52,52,54,53,58,68,61,35,90,78,81,45,66,72,63,54,51,47,52,52,48,54,50,50,50,52,51,50,54,51,48,53,54,50,54,50,51,49,52,57,49,50,54,51,50,52,52,50,52,50,52,57,51,65,74,53,87,70,79,94,61,71,50,51,80,46,77,73,45,93,78,62,93,90,63,86,78,62,98,83,66,73,46,63,49,72,47,60,78,62,99,79,72,90,77,86,84,79,92,69,54,87,85,56,45,84,79,64,61,93,89,69,131

Sequence (209 aa):
MQEDLARHGTNSALGQQALQKSLQYYNSELDSMRRLHEIGGNESQELKQLDIQLASARVELLKFKNDYLIGIDSTIEQNRLSLMELAATLEKAQAAVDAYQKRAETVTTTVLDKLRFDTLVSIYEQESAYQERMRDIDDKLKAVNLTMSEATVVAPTDGTVNIIADIAPGEVLNNSVEVATIVPDTDTEFKIVFDVSNKDISGVKPGQV